Protein AF-A0AAD3DM57-F1 (afdb_monomer)

Radius of gyration: 32.09 Å; Cα contacts (8 Å, |Δi|>4): 197; chains: 1; bounding box: 87×59×81 Å

Solvent-accessible surface area (backbone atoms only — not comparable to full-atom values): 15751 Å² total; per-residue (Å²): 108,74,70,55,49,39,52,49,36,51,53,52,44,44,35,61,70,66,61,52,59,93,89,66,80,59,60,79,60,60,65,41,53,68,48,29,50,54,52,51,55,57,52,54,74,75,47,60,65,71,58,54,52,51,54,48,52,48,64,73,57,63,59,91,59,81,76,65,55,69,71,56,48,50,52,55,50,33,68,72,40,65,49,74,59,90,94,46,73,48,34,51,82,72,61,41,72,71,54,52,52,47,64,76,39,40,72,59,50,54,56,49,49,54,30,42,53,52,38,52,25,61,37,67,72,40,97,72,74,63,90,58,51,64,57,55,46,51,52,42,54,52,54,61,65,71,46,95,65,64,63,73,35,49,46,38,55,58,32,54,39,58,44,57,54,57,33,59,73,50,101,70,79,42,44,39,46,74,83,63,49,78,42,57,79,45,52,52,60,46,56,71,48,68,29,68,68,28,40,54,52,51,52,53,51,31,62,76,72,30,94,91,50,88,83,46,48,42,34,53,76,60,57,40,51,58,91,94,51,56,57,73,61,36,47,48,50,28,30,51,52,44,26,48,52,61,51,52,38,55,57,53,54,55,50,52,58,58,56,59,62,68,71,72,81,71,87,89,76,88,132

Foldseek 3Di:
DQVVLFVCCCPCPVCNPVVHDPPDQDDPCSNGPVSVVVVVVVVVVVDPVVVVVVVVCCVVVVPPDDPPPPVVVVVVVQQVDFDDDPPDTQTNVNDDPVNVVCVVCVVVVVLLLVLLQVLQCVQVVHPDDDPCLSVLLVVLLVVLVPPPDDVLLVVLLSCLSNLVDACQDDPDDNCAALLRHGDHRRPSCCLQPVPPVNVVLQVVVCVVVDVPWDDGSCCQNSQNPTPPDDSVVSSVVSSNSSSCSVVVRVVSVVVVVVVVVVPPPPDDDDD

Organism: NCBI:txid47775

Nearest PDB structures (foldseek):
  2pqk-assembly1_A  TM=2.771E-01  e=6.338E+00  Homo sapiens

Structure (mmCIF, N/CA/C/O backbone):
data_AF-A0AAD3DM57-F1
#
_entry.id   AF-A0AAD3DM57-F1
#
loop_
_atom_site.group_PDB
_atom_site.id
_atom_site.type_symbol
_atom_site.label_atom_id
_atom_site.label_alt_id
_atom_site.label_comp_id
_atom_site.label_asym_id
_atom_site.label_entity_id
_atom_site.label_seq_id
_atom_site.pdbx_PDB_ins_code
_atom_site.Cartn_x
_atom_site.Cartn_y
_atom_site.Cartn_z
_atom_site.occupancy
_atom_site.B_iso_or_equiv
_atom_site.auth_seq_id
_atom_site.auth_comp_id
_atom_site.auth_asym_id
_atom_site.auth_atom_id
_atom_site.pdbx_PDB_model_num
ATOM 1 N N . MET A 1 1 ? 33.061 24.504 -50.997 1.00 60.00 1 MET A N 1
ATOM 2 C CA . MET A 1 1 ? 33.213 23.867 -49.669 1.00 60.00 1 MET A CA 1
ATOM 3 C C . MET A 1 1 ? 31.887 23.693 -48.920 1.00 60.00 1 MET A C 1
ATOM 5 O O . MET A 1 1 ? 31.480 22.558 -48.753 1.00 60.00 1 MET A O 1
ATOM 9 N N . TYR A 1 2 ? 31.163 24.746 -48.502 1.00 64.06 2 TYR A N 1
ATOM 10 C CA . TYR A 1 2 ? 29.929 24.569 -47.696 1.00 64.06 2 TYR A CA 1
ATOM 11 C C . TYR A 1 2 ? 28.789 23.845 -48.441 1.00 64.06 2 TYR A C 1
ATOM 13 O O . TYR A 1 2 ? 28.192 22.915 -47.910 1.00 64.06 2 TYR A O 1
ATOM 21 N N . GLN A 1 3 ? 28.537 24.224 -49.699 1.00 72.31 3 GLN A N 1
ATOM 22 C CA . GLN A 1 3 ? 27.521 23.588 -50.554 1.00 72.31 3 GLN A CA 1
ATOM 23 C C . GLN A 1 3 ? 27.864 22.135 -50.915 1.00 72.31 3 GLN A C 1
ATOM 25 O O . GLN A 1 3 ? 26.981 21.298 -51.059 1.00 72.31 3 GLN A O 1
ATOM 30 N N . GLU A 1 4 ? 29.153 21.828 -51.018 1.00 77.94 4 GLU A N 1
ATOM 31 C CA . GLU A 1 4 ? 29.662 20.496 -51.340 1.00 77.94 4 GLU A CA 1
ATOM 32 C C . GLU A 1 4 ? 29.487 19.537 -50.152 1.00 77.94 4 GLU A C 1
ATOM 34 O O . GLU A 1 4 ? 29.006 18.419 -50.318 1.00 77.94 4 GLU A O 1
ATOM 39 N N . CYS A 1 5 ? 29.760 20.003 -48.926 1.00 76.81 5 CYS A N 1
ATOM 40 C CA . CYS A 1 5 ? 29.483 19.247 -47.702 1.00 76.81 5 CYS A CA 1
ATOM 41 C C . CYS A 1 5 ? 27.982 18.986 -47.498 1.00 76.81 5 CYS A C 1
ATOM 43 O O . CYS A 1 5 ? 27.616 17.890 -47.081 1.00 76.81 5 CYS A O 1
ATOM 45 N N . GLU A 1 6 ? 27.115 19.952 -47.821 1.00 83.25 6 GLU A N 1
ATOM 46 C CA . GLU A 1 6 ? 25.654 19.771 -47.788 1.00 83.25 6 GLU A CA 1
ATOM 47 C C . GLU A 1 6 ? 25.182 18.716 -48.797 1.00 83.25 6 GLU A C 1
ATOM 49 O O . GLU A 1 6 ? 24.418 17.814 -48.453 1.00 83.25 6 GLU A O 1
ATOM 54 N N . GLN A 1 7 ? 25.693 18.752 -50.031 1.00 80.56 7 GLN A N 1
ATOM 55 C CA . GLN A 1 7 ? 25.372 17.740 -51.042 1.00 80.56 7 GLN A CA 1
ATOM 56 C C . GLN A 1 7 ? 25.853 16.342 -50.636 1.00 80.56 7 GLN A C 1
ATOM 58 O O . GLN A 1 7 ? 25.118 15.359 -50.791 1.00 80.56 7 GLN A O 1
ATOM 63 N N . ILE A 1 8 ? 27.061 16.235 -50.075 1.00 82.56 8 ILE A N 1
ATOM 64 C CA . ILE A 1 8 ? 27.601 14.971 -49.561 1.00 82.56 8 ILE A CA 1
ATOM 65 C C . ILE A 1 8 ? 26.757 14.464 -48.387 1.00 82.56 8 ILE A C 1
ATOM 67 O O . ILE A 1 8 ? 26.426 13.278 -48.350 1.00 82.56 8 ILE A O 1
ATOM 71 N N . TYR A 1 9 ? 26.371 15.339 -47.458 1.00 82.00 9 TYR A N 1
ATOM 72 C CA . TYR A 1 9 ? 25.527 14.999 -46.314 1.00 82.00 9 TYR A CA 1
ATOM 73 C C . TYR A 1 9 ? 24.150 14.482 -46.752 1.00 82.00 9 TYR A C 1
ATOM 75 O O . TYR A 1 9 ? 23.742 13.389 -46.349 1.00 82.00 9 TYR A O 1
ATOM 83 N N . ALA A 1 10 ? 23.474 15.199 -47.651 1.00 79.88 10 ALA A N 1
ATOM 84 C CA . ALA A 1 10 ? 22.172 14.797 -48.172 1.00 79.88 10 ALA A CA 1
ATOM 85 C C . ALA A 1 10 ? 22.226 13.455 -48.921 1.00 79.88 10 ALA A C 1
ATOM 87 O O . ALA A 1 10 ? 21.306 12.641 -48.843 1.00 79.88 10 ALA A O 1
ATOM 88 N N . THR A 1 11 ? 23.309 13.201 -49.655 1.00 80.44 11 THR A N 1
ATOM 89 C CA . THR A 1 11 ? 23.432 11.997 -50.488 1.00 80.44 11 THR A CA 1
ATOM 90 C C . THR A 1 11 ? 23.900 10.788 -49.684 1.00 80.44 11 THR A C 1
ATOM 92 O O . THR A 1 11 ? 23.306 9.718 -49.772 1.00 80.44 11 THR A O 1
ATOM 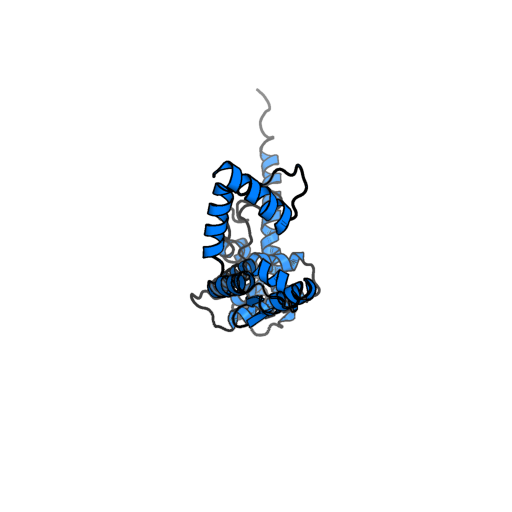95 N N . ARG A 1 12 ? 24.944 10.937 -48.863 1.00 76.75 12 ARG A N 1
ATOM 96 C CA . ARG A 1 12 ? 25.534 9.810 -48.128 1.00 76.75 12 ARG A CA 1
ATOM 97 C C . ARG A 1 12 ? 24.836 9.533 -46.807 1.00 76.75 12 ARG A C 1
ATOM 99 O O . ARG A 1 12 ? 24.680 8.370 -46.462 1.00 76.75 12 ARG A O 1
ATOM 106 N N . ILE A 1 13 ? 24.432 10.565 -46.069 1.00 76.50 13 ILE A N 1
ATOM 107 C CA . ILE A 1 13 ? 23.907 10.392 -44.709 1.00 76.50 13 ILE A CA 1
ATOM 108 C C . ILE A 1 13 ? 22.385 10.312 -44.715 1.00 76.50 13 ILE A C 1
ATOM 110 O O . ILE A 1 13 ? 21.845 9.304 -44.269 1.00 76.50 13 ILE A O 1
ATOM 114 N N . LEU A 1 14 ? 21.688 11.320 -45.249 1.00 78.38 14 LEU A N 1
ATOM 115 C CA . LEU A 1 14 ? 20.219 11.328 -45.231 1.00 78.38 14 LEU A CA 1
ATOM 116 C C . LEU A 1 14 ? 19.631 10.210 -46.101 1.00 78.38 14 LEU A C 1
ATOM 118 O O . LEU A 1 14 ? 18.780 9.454 -45.640 1.00 78.38 14 LEU A O 1
ATOM 122 N N . ARG A 1 15 ? 20.122 10.074 -47.336 1.00 78.31 15 ARG A N 1
ATOM 123 C CA . ARG A 1 15 ? 19.662 9.031 -48.263 1.00 78.31 15 ARG A CA 1
ATOM 124 C C . ARG A 1 15 ? 20.366 7.698 -48.036 1.00 78.31 15 ARG A C 1
ATOM 126 O O . ARG A 1 15 ? 19.702 6.685 -47.866 1.00 78.31 15 ARG A O 1
ATOM 133 N N . GLY A 1 16 ? 21.698 7.698 -47.995 1.00 73.19 16 GLY A N 1
ATOM 134 C CA . GLY A 1 16 ? 22.473 6.458 -47.888 1.00 73.19 16 GLY A CA 1
ATOM 135 C C . GLY A 1 16 ? 22.334 5.734 -46.544 1.00 73.19 16 GLY A C 1
ATOM 136 O O . GLY A 1 16 ? 22.045 4.544 -46.526 1.00 73.19 16 GLY A O 1
ATOM 137 N N . VAL A 1 17 ? 22.554 6.431 -45.424 1.00 71.12 17 VAL A N 1
ATOM 138 C CA . VAL A 1 17 ? 22.572 5.806 -44.086 1.00 71.12 17 VAL A CA 1
ATOM 139 C C . VAL A 1 17 ? 21.184 5.764 -43.452 1.00 71.12 17 VAL A C 1
ATOM 141 O O . VAL A 1 17 ? 20.802 4.739 -42.896 1.00 71.12 17 VAL A O 1
ATOM 144 N N . LEU A 1 18 ? 20.435 6.869 -43.504 1.00 74.25 18 LEU A N 1
ATOM 145 C CA . LEU A 1 18 ? 19.125 6.971 -42.852 1.00 74.25 18 LEU A CA 1
ATOM 146 C C . LEU A 1 18 ? 17.964 6.497 -43.737 1.00 74.25 18 LEU A C 1
ATOM 148 O O . LEU A 1 18 ? 16.853 6.357 -43.230 1.00 74.25 18 LEU A O 1
ATOM 152 N N . GLY A 1 19 ? 18.200 6.255 -45.032 1.00 76.56 19 GLY A N 1
ATOM 153 C CA . GLY A 1 19 ? 17.183 5.743 -45.954 1.00 76.56 19 GLY A CA 1
ATOM 154 C C . GLY A 1 19 ? 15.995 6.685 -46.160 1.00 76.56 19 GLY A C 1
ATOM 155 O O . GLY A 1 19 ? 14.893 6.216 -46.438 1.00 76.56 19 GLY A O 1
ATOM 156 N N . LEU A 1 20 ? 16.176 7.998 -45.971 1.00 79.31 20 LEU A N 1
ATOM 157 C CA . LEU A 1 20 ? 15.075 8.954 -46.068 1.00 79.31 20 LEU A CA 1
ATOM 158 C C . LEU A 1 20 ? 14.634 9.124 -47.534 1.00 79.31 20 LEU A C 1
ATOM 160 O O . LEU A 1 20 ? 15.492 9.325 -48.399 1.00 79.31 20 LEU A O 1
ATOM 164 N N . PRO A 1 21 ? 13.320 9.063 -47.823 1.00 79.38 21 PRO A N 1
ATOM 165 C CA . PRO A 1 21 ? 12.807 9.171 -49.184 1.00 79.38 21 PRO A CA 1
ATOM 166 C C . PRO A 1 21 ? 12.957 10.589 -49.751 1.00 79.38 21 PRO A C 1
ATOM 168 O O . PRO A 1 21 ? 12.971 11.578 -49.011 1.00 79.38 21 PRO A O 1
ATOM 171 N N . ASP A 1 22 ? 13.038 10.694 -51.079 1.00 71.62 22 ASP A N 1
ATOM 172 C CA . ASP A 1 22 ? 13.151 11.981 -51.768 1.00 71.62 22 ASP A CA 1
ATOM 173 C C . ASP A 1 22 ? 11.934 12.875 -51.468 1.00 71.62 22 ASP A C 1
ATOM 175 O O . ASP A 1 22 ? 10.783 12.442 -51.520 1.00 71.62 22 ASP A O 1
ATOM 179 N N . GLY A 1 23 ? 12.196 14.137 -51.116 1.00 72.44 23 GLY A N 1
ATOM 180 C CA . GLY A 1 23 ? 11.169 15.100 -50.700 1.00 72.44 23 GLY A CA 1
ATOM 181 C C . GLY A 1 23 ? 10.799 15.054 -49.212 1.00 72.44 23 GLY A C 1
ATOM 182 O O . GLY A 1 23 ? 10.046 15.914 -48.753 1.00 72.44 23 GLY A O 1
ATOM 183 N N . TYR A 1 24 ? 11.345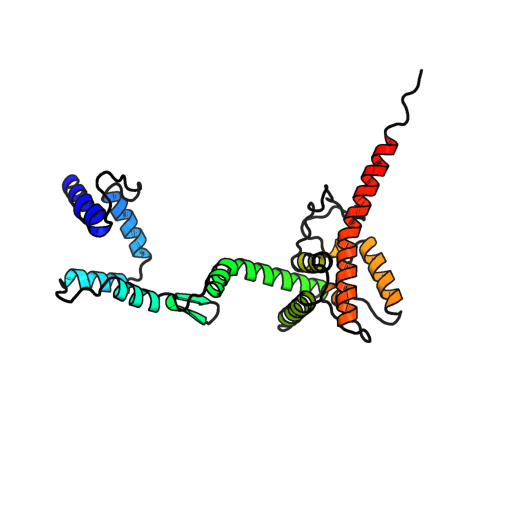 14.115 -48.430 1.00 76.81 24 TYR A N 1
ATOM 184 C CA . TYR A 1 24 ? 11.194 14.130 -46.975 1.00 76.81 24 TYR A CA 1
ATOM 185 C C . TYR A 1 24 ? 11.901 15.346 -46.368 1.00 76.81 24 TYR A C 1
ATOM 187 O O . TYR A 1 24 ? 13.080 15.589 -46.628 1.00 76.81 24 TYR A O 1
ATOM 195 N N . ILE A 1 25 ? 11.190 16.097 -45.524 1.00 80.38 25 ILE A N 1
ATOM 196 C CA . ILE A 1 25 ? 11.748 17.241 -44.800 1.00 80.38 25 ILE A CA 1
ATOM 197 C C . ILE A 1 25 ? 12.255 16.741 -43.440 1.00 80.38 25 ILE A C 1
ATOM 199 O O . ILE A 1 25 ? 11.438 16.460 -42.559 1.00 80.38 25 ILE A O 1
ATOM 203 N N . PRO A 1 26 ? 13.579 16.628 -43.227 1.00 78.19 26 PRO A N 1
ATOM 204 C CA . PRO A 1 26 ? 14.106 16.150 -41.961 1.00 78.19 26 PRO A CA 1
ATOM 205 C C . PRO A 1 26 ? 13.799 17.112 -40.796 1.00 78.19 26 PRO A C 1
ATOM 207 O O . PRO A 1 26 ? 13.583 18.319 -40.998 1.00 78.19 26 PRO A O 1
ATOM 210 N N . PRO A 1 27 ? 13.797 16.594 -39.551 1.00 78.75 27 PRO A N 1
ATOM 211 C CA . PRO A 1 27 ? 13.735 17.415 -38.347 1.00 78.75 27 PRO A CA 1
ATOM 212 C C . PRO A 1 27 ? 14.824 18.486 -38.362 1.00 78.75 27 PRO A C 1
ATOM 214 O O . PRO A 1 27 ? 15.890 18.281 -38.935 1.00 78.75 27 PRO A O 1
ATOM 217 N N . GLU A 1 28 ? 14.581 19.618 -37.704 1.00 78.56 28 GLU A N 1
ATOM 218 C CA . GLU A 1 28 ? 15.475 20.7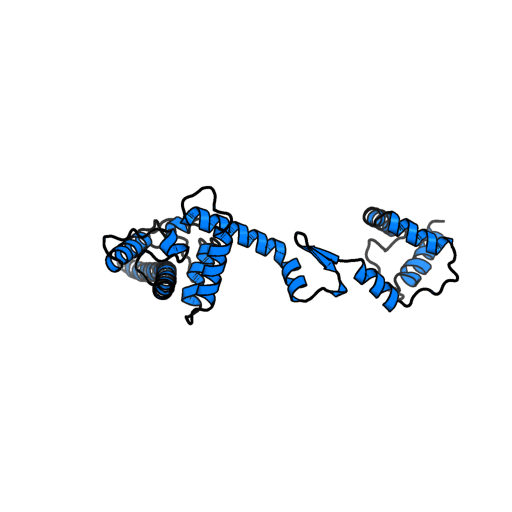84 -37.734 1.00 78.56 28 GLU A CA 1
ATOM 219 C C . GLU A 1 28 ? 16.929 20.457 -37.347 1.00 78.56 28 GLU A C 1
ATOM 221 O O . GLU A 1 28 ? 17.869 20.994 -37.932 1.00 78.56 28 GLU A O 1
ATOM 226 N N . SER A 1 29 ? 17.120 19.488 -36.449 1.00 77.62 29 SER A N 1
ATOM 227 C CA . SER A 1 29 ? 18.425 18.964 -36.036 1.00 77.62 29 SER A CA 1
ATOM 228 C C . SER A 1 29 ? 19.233 18.281 -37.150 1.00 77.62 29 SER A C 1
ATOM 230 O O . SER A 1 29 ? 20.446 18.149 -37.014 1.00 77.62 29 SER A O 1
ATOM 232 N N . LEU A 1 30 ? 18.585 17.864 -38.240 1.00 77.75 30 LEU A N 1
ATOM 233 C CA . LEU A 1 30 ? 19.156 17.119 -39.369 1.00 77.75 30 LEU A CA 1
ATOM 234 C C . LEU A 1 30 ? 18.980 17.846 -40.716 1.00 77.75 30 LEU A C 1
ATOM 236 O O . LEU A 1 30 ? 19.253 17.274 -41.767 1.00 77.75 30 LEU A O 1
ATOM 240 N N . ARG A 1 31 ? 18.498 19.099 -40.714 1.00 81.00 31 ARG A N 1
ATOM 241 C CA . ARG A 1 31 ? 18.253 19.869 -41.951 1.00 81.00 31 ARG A CA 1
ATOM 242 C C . ARG A 1 31 ? 19.510 20.406 -42.617 1.00 81.00 31 ARG A C 1
ATOM 244 O O . ARG A 1 31 ? 19.468 20.688 -43.807 1.00 81.00 31 ARG A O 1
ATOM 251 N N . SER A 1 32 ? 20.585 20.578 -41.857 1.00 83.56 32 SER A N 1
ATOM 252 C CA . SER A 1 32 ? 21.873 21.035 -42.371 1.00 83.56 32 SER A CA 1
ATOM 253 C C . SER A 1 32 ? 22.991 20.170 -41.819 1.00 83.56 32 SER A C 1
ATOM 255 O O . SER A 1 32 ? 22.923 19.689 -40.681 1.00 83.56 32 SER A O 1
ATOM 257 N N . TRP A 1 33 ? 24.054 20.026 -42.603 1.00 80.81 33 TRP A N 1
ATOM 258 C CA . TRP A 1 33 ? 25.267 19.316 -42.208 1.00 80.81 33 TRP A CA 1
ATOM 259 C C . TRP A 1 33 ? 25.811 19.831 -40.870 1.00 80.81 33 TRP A C 1
ATOM 261 O O . TRP A 1 33 ? 26.229 19.059 -40.013 1.00 80.81 33 TRP A O 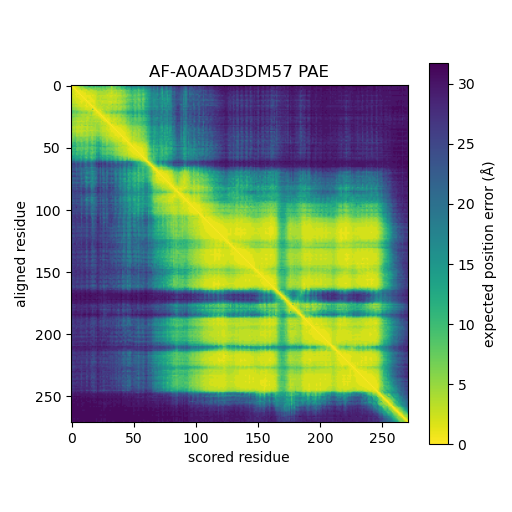1
ATOM 271 N N . VAL A 1 34 ? 25.776 21.145 -40.659 1.00 85.19 34 VAL A N 1
ATOM 272 C CA . VAL A 1 34 ? 26.388 21.806 -39.496 1.00 85.19 34 VAL A CA 1
ATOM 273 C C . VAL A 1 34 ? 25.609 21.519 -38.221 1.00 85.19 34 VAL A C 1
ATOM 275 O O . VAL A 1 34 ? 26.201 21.231 -37.179 1.00 85.19 34 VAL A O 1
ATOM 278 N N . THR A 1 35 ? 24.280 21.591 -38.296 1.00 82.69 35 THR A N 1
ATOM 279 C CA . THR A 1 35 ? 23.411 21.279 -37.162 1.00 82.69 35 THR A CA 1
ATOM 280 C C . THR A 1 35 ? 23.478 19.786 -36.856 1.00 82.69 35 THR A C 1
ATOM 282 O O . THR A 1 35 ? 23.681 19.411 -35.701 1.00 82.69 35 THR A O 1
ATOM 285 N N . ALA A 1 36 ? 23.440 18.941 -37.887 1.00 79.50 36 ALA A N 1
ATOM 286 C CA . ALA A 1 36 ? 23.567 17.497 -37.740 1.00 79.50 36 ALA A CA 1
ATOM 287 C C . ALA A 1 36 ? 24.906 17.091 -37.118 1.00 79.50 36 ALA A C 1
ATOM 289 O O . ALA A 1 36 ? 24.933 16.269 -36.206 1.00 79.50 36 ALA A O 1
ATOM 290 N N . LEU A 1 37 ? 26.012 17.705 -37.545 1.00 81.88 37 LEU A N 1
ATOM 291 C CA . LEU A 1 37 ? 27.344 17.437 -37.008 1.00 81.88 37 LEU A CA 1
ATOM 292 C C . LEU A 1 37 ? 27.440 17.805 -35.523 1.00 81.88 37 LEU A C 1
ATOM 294 O O . LEU A 1 37 ? 28.002 17.039 -34.739 1.00 81.88 37 LEU A O 1
ATOM 298 N N . LYS A 1 38 ? 26.862 18.943 -35.112 1.00 84.56 38 LYS A N 1
ATOM 299 C CA . LYS A 1 38 ? 26.781 19.320 -33.690 1.00 84.56 38 LYS A CA 1
ATOM 300 C C . LYS A 1 38 ? 26.025 18.264 -32.884 1.00 84.56 38 LYS A C 1
ATOM 302 O O . LYS A 1 38 ? 26.546 17.795 -31.877 1.00 84.56 38 LYS A O 1
ATOM 307 N N . TRP A 1 39 ? 24.854 17.841 -33.360 1.00 77.56 39 TRP A N 1
ATOM 308 C CA . TRP A 1 39 ? 24.052 16.804 -32.705 1.00 77.56 39 TRP A CA 1
ATOM 309 C C . TRP A 1 39 ? 24.757 15.446 -32.651 1.00 77.56 39 TRP A C 1
ATOM 311 O O . TRP A 1 39 ? 24.764 14.801 -31.604 1.00 77.56 39 TRP A O 1
ATOM 321 N N . MET A 1 40 ? 25.394 15.018 -33.742 1.00 76.06 40 MET A N 1
ATOM 322 C CA . MET A 1 40 ? 26.155 13.766 -33.783 1.00 76.06 40 MET A CA 1
ATOM 323 C C . MET A 1 40 ? 27.332 13.794 -32.805 1.00 76.06 40 MET A C 1
ATOM 325 O O . MET A 1 40 ? 27.548 12.815 -32.095 1.00 76.06 40 MET A O 1
ATOM 329 N N . ASN A 1 41 ? 28.047 14.918 -32.701 1.00 81.19 41 ASN A N 1
ATOM 330 C CA . ASN A 1 41 ? 29.115 15.078 -31.714 1.00 81.19 41 ASN A CA 1
ATOM 331 C C . ASN A 1 41 ? 28.585 14.997 -30.279 1.00 81.19 41 ASN A C 1
ATOM 333 O O . ASN A 1 41 ? 29.222 14.368 -29.440 1.00 81.19 41 ASN A O 1
ATOM 337 N N . THR A 1 42 ? 27.407 15.558 -29.999 1.00 81.00 42 THR A N 1
ATOM 338 C CA . THR A 1 42 ? 26.756 15.407 -28.692 1.00 81.00 42 THR A CA 1
ATOM 339 C C . THR A 1 42 ? 26.411 13.948 -28.400 1.00 81.00 42 THR A C 1
ATOM 341 O O . THR A 1 42 ? 26.701 13.469 -27.311 1.00 81.00 42 THR A O 1
ATOM 344 N N . ILE A 1 43 ? 25.850 13.213 -29.365 1.00 74.38 43 ILE A N 1
ATOM 345 C CA . ILE A 1 43 ? 25.504 11.792 -29.196 1.00 74.38 43 ILE A CA 1
ATOM 346 C C . ILE A 1 43 ? 26.755 10.941 -28.947 1.00 74.38 43 ILE A C 1
ATOM 348 O O . ILE A 1 43 ? 26.733 10.061 -28.088 1.00 74.38 43 ILE A O 1
ATOM 352 N N . LEU A 1 44 ? 27.861 11.224 -29.644 1.00 76.12 44 LEU A N 1
ATOM 353 C CA . LEU A 1 44 ? 29.128 10.512 -29.457 1.00 76.12 44 LEU A CA 1
ATOM 354 C C . LEU A 1 44 ? 29.669 10.608 -28.023 1.00 76.12 44 LEU A C 1
ATOM 356 O O . LEU A 1 44 ? 30.354 9.686 -27.593 1.00 76.12 44 LEU A O 1
ATOM 360 N N . LEU A 1 45 ? 29.329 11.659 -27.266 1.00 78.81 45 LEU A N 1
ATOM 361 C CA . LEU A 1 45 ? 29.710 11.778 -25.851 1.00 78.81 45 LEU A CA 1
ATOM 362 C C . LEU A 1 45 ? 29.002 10.753 -24.951 1.00 78.81 45 LEU A C 1
ATOM 364 O O . LEU A 1 45 ? 29.507 10.433 -23.879 1.00 78.81 45 LEU A O 1
ATOM 368 N N . TYR A 1 46 ? 27.851 10.231 -25.378 1.00 72.81 46 TYR A N 1
ATOM 369 C CA . TYR A 1 46 ? 27.065 9.250 -24.624 1.00 72.81 46 TYR A CA 1
ATOM 370 C C . TYR A 1 46 ? 27.329 7.804 -25.058 1.00 72.81 46 TYR A C 1
ATOM 372 O O . TYR A 1 46 ? 26.878 6.870 -24.393 1.00 72.81 46 TYR A O 1
ATOM 380 N N . ILE A 1 47 ? 28.056 7.598 -26.159 1.00 73.69 47 ILE A N 1
ATOM 381 C CA . ILE A 1 47 ? 28.429 6.265 -26.636 1.00 73.69 47 ILE A CA 1
ATOM 382 C C . ILE A 1 47 ? 29.779 5.888 -26.011 1.00 73.69 47 ILE A C 1
ATOM 384 O O . ILE A 1 47 ? 30.733 6.660 -26.116 1.00 73.69 47 ILE A O 1
ATOM 388 N N . PRO A 1 48 ? 29.917 4.699 -25.389 1.00 80.62 48 PRO A N 1
ATOM 389 C CA . PRO A 1 48 ? 31.195 4.255 -24.847 1.00 80.62 48 PRO A CA 1
ATOM 390 C C . PRO A 1 48 ? 32.310 4.323 -25.896 1.00 80.62 48 PRO A C 1
ATOM 392 O O . PRO A 1 48 ? 32.177 3.765 -26.986 1.00 80.62 48 PRO A O 1
ATOM 395 N N . MET A 1 49 ? 33.438 4.951 -25.555 1.00 73.44 49 MET A N 1
ATOM 396 C CA . MET A 1 49 ? 34.540 5.181 -26.501 1.00 73.44 49 MET A CA 1
ATOM 397 C C . MET A 1 49 ? 35.046 3.882 -27.153 1.00 73.44 49 MET A C 1
ATOM 399 O O . MET A 1 49 ? 35.372 3.868 -28.335 1.00 73.44 49 MET A O 1
ATOM 403 N N . GLY A 1 50 ? 35.027 2.758 -26.426 1.00 72.81 50 GLY A N 1
ATOM 404 C CA . GLY A 1 50 ? 35.378 1.446 -26.980 1.00 72.81 50 GLY A CA 1
ATOM 405 C C . GLY A 1 50 ? 34.483 1.000 -28.145 1.00 72.81 50 GLY A C 1
ATOM 406 O O . GLY A 1 50 ? 34.966 0.362 -29.076 1.00 72.81 50 GLY A O 1
ATOM 407 N N . TRP A 1 51 ? 33.200 1.377 -28.147 1.00 75.75 51 TRP A N 1
ATOM 408 C CA . TRP A 1 51 ? 32.275 1.084 -29.248 1.00 75.75 51 TRP A CA 1
ATOM 409 C C . TRP A 1 51 ? 32.555 1.981 -30.454 1.00 75.75 51 TRP A C 1
ATOM 411 O O . TRP A 1 51 ? 32.531 1.513 -31.591 1.00 75.75 51 TRP A O 1
ATOM 421 N N . VAL A 1 52 ? 32.882 3.253 -30.208 1.00 74.69 52 VAL A N 1
ATOM 422 C CA . VAL A 1 52 ? 33.271 4.209 -31.256 1.00 74.69 52 VAL A CA 1
ATOM 423 C C . VAL A 1 52 ? 34.555 3.754 -31.952 1.00 74.69 52 VAL A C 1
ATOM 425 O O . VAL A 1 52 ? 34.616 3.740 -33.179 1.00 74.69 52 VAL A O 1
ATOM 428 N N . LEU A 1 53 ? 35.564 3.336 -31.183 1.00 75.00 53 LEU A N 1
ATOM 429 C CA . LEU A 1 53 ? 36.826 2.816 -31.712 1.00 75.00 53 LEU A CA 1
ATOM 430 C C . LEU A 1 53 ? 36.624 1.518 -32.502 1.00 75.00 53 LEU A C 1
ATOM 432 O O . LEU A 1 53 ? 37.192 1.369 -33.583 1.00 75.00 53 LEU A O 1
ATOM 436 N N . ALA A 1 54 ? 35.769 0.611 -32.021 1.00 69.94 54 ALA A N 1
ATOM 437 C CA . ALA A 1 54 ? 35.425 -0.606 -32.751 1.00 69.94 54 ALA A CA 1
ATOM 438 C C . ALA A 1 54 ? 34.754 -0.285 -34.097 1.00 69.94 54 ALA A C 1
ATOM 440 O O . ALA A 1 54 ? 35.199 -0.781 -35.132 1.00 69.94 54 ALA A O 1
ATOM 441 N N . ALA A 1 55 ? 33.752 0.600 -34.111 1.00 71.56 55 ALA A N 1
ATOM 442 C CA . ALA A 1 55 ? 33.070 1.018 -35.335 1.00 71.56 55 ALA A CA 1
ATOM 443 C C . ALA A 1 55 ? 34.022 1.704 -36.333 1.00 71.56 55 ALA A C 1
ATOM 445 O O . ALA A 1 55 ? 34.012 1.373 -37.518 1.00 71.56 55 ALA A O 1
ATOM 446 N N . ARG A 1 56 ? 34.899 2.601 -35.858 1.00 71.25 56 ARG A N 1
ATOM 447 C CA . ARG A 1 56 ? 35.929 3.248 -36.691 1.00 71.25 56 ARG A CA 1
ATOM 448 C C . ARG A 1 56 ? 36.895 2.235 -37.292 1.00 71.25 56 ARG A C 1
ATOM 450 O O . ARG A 1 56 ? 37.148 2.293 -38.488 1.00 71.25 56 ARG A O 1
ATOM 457 N N . SER A 1 57 ? 37.339 1.253 -36.507 1.00 68.25 57 SER A N 1
ATOM 458 C CA . SER A 1 57 ? 38.247 0.207 -36.993 1.00 68.25 57 SER A CA 1
ATOM 459 C C . SER A 1 57 ? 37.637 -0.652 -38.106 1.00 68.25 57 SER A C 1
ATOM 461 O O . SER A 1 57 ? 38.360 -1.109 -38.984 1.00 68.25 57 SER A O 1
ATOM 463 N N . VAL A 1 58 ? 36.312 -0.843 -38.111 1.00 66.50 58 VAL A N 1
ATOM 464 C CA . VAL A 1 58 ? 35.595 -1.562 -39.178 1.00 66.50 58 VAL A CA 1
ATOM 465 C C . VAL A 1 58 ? 35.506 -0.714 -40.451 1.00 66.50 58 VAL A C 1
ATOM 467 O O . VAL A 1 58 ? 35.695 -1.237 -41.547 1.00 66.50 58 VAL A O 1
ATOM 470 N N . ILE A 1 59 ? 35.271 0.596 -40.315 1.00 65.19 59 ILE A N 1
ATOM 471 C CA . ILE A 1 59 ? 35.213 1.538 -41.445 1.00 65.19 59 ILE A CA 1
ATOM 472 C C . ILE A 1 59 ? 36.600 1.715 -42.084 1.00 65.19 59 ILE A C 1
ATOM 474 O O . ILE A 1 59 ? 36.730 1.676 -43.306 1.00 65.19 59 ILE A O 1
ATOM 478 N N . GLU A 1 60 ? 37.638 1.889 -41.265 1.00 66.44 60 GLU A N 1
ATOM 479 C CA . GLU A 1 60 ? 39.015 2.145 -41.709 1.00 66.44 60 GLU A CA 1
ATOM 480 C C . GLU A 1 60 ? 39.664 0.916 -42.345 1.00 66.44 60 GLU A C 1
ATOM 482 O O . GLU A 1 60 ? 40.421 1.050 -43.304 1.00 66.44 60 GLU A O 1
ATOM 487 N N . ARG A 1 61 ? 39.342 -0.291 -41.865 1.00 62.19 61 ARG A N 1
ATOM 488 C CA . ARG A 1 61 ? 39.924 -1.524 -42.407 1.00 62.19 61 ARG A CA 1
ATOM 489 C C . ARG A 1 61 ? 39.391 -1.920 -43.782 1.00 62.19 61 ARG A C 1
ATOM 491 O O . ARG A 1 61 ? 39.908 -2.902 -44.295 1.00 62.19 61 ARG A O 1
ATOM 498 N N . ARG A 1 62 ? 38.393 -1.216 -44.360 1.00 53.69 62 ARG A N 1
ATOM 499 C CA . ARG A 1 62 ? 37.600 -1.698 -45.517 1.00 53.69 62 ARG A CA 1
ATOM 500 C C . ARG A 1 62 ? 37.405 -3.207 -45.392 1.00 53.69 62 ARG A C 1
ATOM 502 O O . ARG A 1 62 ? 37.988 -3.979 -46.140 1.00 53.69 62 ARG A O 1
ATOM 509 N N . VAL A 1 63 ? 36.714 -3.627 -44.338 1.00 52.47 63 VAL A N 1
ATOM 510 C CA . VAL A 1 63 ? 36.601 -5.051 -44.031 1.00 52.47 63 VAL A CA 1
ATOM 511 C C . VAL A 1 63 ? 35.909 -5.743 -45.213 1.00 52.47 63 VAL A C 1
ATOM 513 O O . VAL A 1 63 ? 34.694 -5.667 -45.336 1.00 52.47 63 VAL A O 1
ATOM 516 N N . ASP A 1 64 ? 36.684 -6.462 -46.033 1.00 50.28 64 ASP A N 1
ATOM 517 C CA . ASP A 1 64 ? 36.225 -7.474 -47.007 1.00 50.28 64 ASP A CA 1
ATOM 518 C C . ASP A 1 64 ? 35.579 -8.692 -46.304 1.00 50.28 64 ASP A C 1
ATOM 520 O O . ASP A 1 64 ? 35.307 -9.733 -46.898 1.00 50.28 64 ASP A O 1
ATOM 524 N N . GLY A 1 65 ? 35.358 -8.592 -44.993 1.00 55.38 65 GLY A N 1
ATOM 525 C CA . GLY A 1 65 ? 34.615 -9.551 -44.202 1.00 55.38 65 GLY A CA 1
ATOM 526 C C . GLY A 1 65 ? 33.119 -9.332 -44.375 1.00 55.38 65 GLY A C 1
ATOM 527 O O . GLY A 1 65 ? 32.616 -8.215 -44.272 1.00 55.38 65 GLY A O 1
ATOM 528 N N . ILE A 1 66 ? 32.420 -10.440 -44.605 1.00 56.06 66 ILE A N 1
ATOM 529 C CA . ILE A 1 66 ? 30.966 -10.536 -44.714 1.00 56.06 66 ILE A CA 1
ATOM 530 C C . ILE A 1 66 ? 30.333 -9.751 -43.559 1.00 56.06 66 ILE A C 1
ATOM 532 O O . ILE A 1 66 ? 30.437 -10.157 -42.399 1.00 56.06 66 ILE A O 1
ATOM 536 N N . ILE A 1 67 ? 29.695 -8.619 -43.873 1.00 59.06 67 ILE A N 1
ATOM 537 C CA . ILE A 1 67 ? 28.850 -7.892 -42.923 1.00 59.06 67 ILE A CA 1
ATOM 538 C C . ILE A 1 67 ? 27.819 -8.910 -42.426 1.00 59.06 67 ILE A C 1
ATOM 540 O O . ILE A 1 67 ? 27.065 -9.437 -43.251 1.00 59.06 67 ILE A O 1
ATOM 544 N N . PRO A 1 68 ? 27.792 -9.244 -41.121 1.00 59.81 68 PRO A N 1
ATOM 545 C CA . PRO A 1 68 ? 26.836 -10.210 -40.617 1.00 59.81 68 PRO A CA 1
ATOM 546 C C . PRO A 1 68 ? 25.430 -9.717 -40.959 1.00 59.81 68 PRO A C 1
ATOM 548 O O . PRO A 1 68 ? 25.159 -8.521 -40.779 1.00 59.81 68 PRO A O 1
ATOM 551 N N . PRO A 1 69 ? 24.534 -10.598 -41.434 1.00 71.50 69 PRO A N 1
ATOM 552 C CA . PRO A 1 69 ? 23.166 -10.220 -41.746 1.00 71.50 69 PRO A CA 1
ATOM 553 C C . PRO A 1 69 ? 22.553 -9.428 -40.592 1.00 71.50 69 PRO A C 1
ATOM 555 O O . PRO A 1 69 ? 22.806 -9.728 -39.422 1.00 71.50 69 PRO A O 1
ATOM 558 N N . GLU A 1 70 ? 21.730 -8.431 -40.907 1.00 65.25 70 GLU A N 1
ATOM 559 C CA . GLU A 1 70 ? 21.145 -7.507 -39.928 1.00 65.25 70 GLU A CA 1
ATOM 560 C C . GLU A 1 70 ? 20.559 -8.239 -38.702 1.00 65.25 70 GLU A C 1
ATOM 562 O O . GLU A 1 70 ? 20.816 -7.871 -37.555 1.00 65.25 70 GLU A O 1
ATOM 567 N N . LYS A 1 71 ? 19.868 -9.360 -38.931 1.00 70.31 71 LYS A N 1
ATOM 568 C CA . LYS A 1 71 ? 19.306 -10.227 -37.884 1.00 70.31 71 LYS A CA 1
ATOM 569 C C . LYS A 1 71 ? 20.355 -10.781 -36.910 1.00 70.31 71 LYS A C 1
ATOM 571 O O . LYS A 1 71 ? 20.095 -10.888 -35.708 1.00 70.31 71 LYS A O 1
ATOM 576 N N . GLU A 1 72 ? 21.530 -11.156 -37.404 1.00 71.12 72 GLU A N 1
ATOM 577 C CA . GLU A 1 72 ? 22.623 -11.675 -36.583 1.00 71.12 72 GLU A CA 1
ATOM 578 C C . GLU A 1 72 ? 23.283 -10.554 -35.773 1.00 71.12 72 GLU A C 1
ATOM 580 O O . GLU A 1 72 ? 23.551 -10.727 -34.581 1.00 71.12 72 GLU A O 1
ATOM 585 N N . THR A 1 73 ? 23.456 -9.382 -36.385 1.00 74.88 73 THR A N 1
ATOM 586 C CA . THR A 1 73 ? 23.952 -8.178 -35.707 1.00 74.88 73 THR A CA 1
ATOM 587 C C . THR A 1 73 ? 23.017 -7.761 -34.570 1.00 74.88 73 THR A C 1
ATOM 589 O O . THR A 1 73 ? 23.466 -7.618 -33.430 1.00 74.88 73 THR A O 1
ATOM 592 N N . TRP A 1 74 ? 21.705 -7.687 -34.821 1.00 73.50 74 TRP A N 1
ATOM 593 C CA . TRP A 1 74 ? 20.709 -7.418 -33.778 1.00 73.50 74 TRP A CA 1
ATOM 594 C C . TRP A 1 74 ? 20.713 -8.469 -32.675 1.00 73.50 74 TRP A C 1
ATOM 596 O O . TRP A 1 74 ? 20.636 -8.117 -31.502 1.00 73.50 74 TRP A O 1
ATOM 606 N N . SER A 1 75 ? 20.865 -9.750 -33.015 1.00 73.31 75 SER A N 1
ATOM 607 C CA . SER A 1 75 ? 20.934 -10.822 -32.013 1.00 73.31 75 SER A CA 1
ATOM 608 C C . SER A 1 75 ? 22.156 -10.680 -31.099 1.00 73.31 75 SER A C 1
ATOM 610 O O . SER A 1 75 ? 22.065 -10.914 -29.893 1.00 73.31 75 SER A O 1
ATOM 612 N N . ARG A 1 76 ? 23.308 -10.275 -31.649 1.00 74.69 76 ARG A N 1
ATOM 613 C CA . ARG A 1 76 ? 24.533 -10.020 -30.874 1.00 74.69 76 ARG A CA 1
ATOM 614 C C . ARG A 1 76 ? 24.382 -8.792 -29.969 1.00 74.69 76 ARG A C 1
ATOM 616 O O . ARG A 1 76 ? 24.747 -8.872 -28.798 1.00 74.69 76 ARG A O 1
ATOM 623 N N . ILE A 1 77 ? 23.792 -7.705 -30.475 1.00 78.25 77 ILE A N 1
ATOM 624 C CA . ILE A 1 77 ? 23.497 -6.493 -29.689 1.00 78.25 77 ILE A CA 1
ATOM 625 C C . ILE A 1 77 ? 22.479 -6.798 -28.583 1.00 78.25 77 ILE A C 1
ATOM 627 O O . ILE A 1 77 ? 22.685 -6.433 -27.430 1.00 78.25 77 ILE A O 1
ATOM 631 N N . ALA A 1 78 ? 21.405 -7.526 -28.887 1.00 77.62 78 ALA A N 1
ATOM 632 C CA . ALA A 1 78 ? 20.389 -7.872 -27.901 1.00 77.62 78 ALA A CA 1
ATOM 633 C C . ALA A 1 78 ? 20.991 -8.644 -26.715 1.00 77.62 78 ALA A C 1
ATOM 635 O O . ALA A 1 78 ? 20.698 -8.333 -25.567 1.00 77.62 78 ALA A O 1
ATOM 636 N N . ARG A 1 79 ? 21.902 -9.594 -26.960 1.00 79.25 79 ARG A N 1
ATOM 637 C CA . ARG A 1 79 ? 22.576 -10.355 -25.888 1.00 79.25 79 ARG A CA 1
ATOM 638 C C . ARG A 1 79 ? 23.526 -9.508 -25.035 1.00 79.25 79 ARG A C 1
ATOM 640 O O . ARG A 1 79 ? 23.767 -9.836 -23.869 1.00 79.25 79 ARG A O 1
ATOM 647 N N . SER A 1 80 ? 24.088 -8.435 -25.587 1.00 78.25 80 SER A N 1
ATOM 648 C CA . SER A 1 80 ? 24.997 -7.558 -24.845 1.00 78.25 80 SER A CA 1
ATOM 649 C C . SER A 1 80 ? 24.249 -6.499 -24.030 1.00 78.25 80 SER A C 1
ATOM 651 O O . SER A 1 80 ? 24.708 -6.151 -22.940 1.00 78.25 80 SER A O 1
ATOM 653 N N . VAL A 1 81 ? 23.066 -6.074 -24.482 1.00 82.38 81 VAL A N 1
ATOM 654 C CA . VAL A 1 81 ? 22.230 -5.051 -23.839 1.00 82.38 81 VAL A CA 1
ATOM 655 C C . VAL A 1 81 ? 21.254 -5.660 -22.819 1.00 82.38 81 VAL A C 1
ATOM 657 O O . VAL A 1 81 ? 20.767 -6.781 -22.959 1.00 82.38 81 VAL A O 1
ATOM 660 N N . GLY A 1 82 ? 20.975 -4.922 -21.745 1.00 84.56 82 GLY A N 1
ATOM 661 C CA . GLY A 1 82 ? 20.027 -5.329 -20.714 1.00 84.56 82 GLY A CA 1
ATOM 662 C C . GLY A 1 82 ? 19.855 -4.275 -19.627 1.00 84.56 82 GLY A C 1
ATOM 663 O O . GLY A 1 82 ? 20.517 -3.238 -19.638 1.00 84.56 82 GLY A O 1
ATOM 664 N N . TRP A 1 83 ? 18.989 -4.571 -18.665 1.00 84.75 83 TRP A N 1
ATOM 665 C CA . TRP A 1 83 ? 18.703 -3.725 -17.509 1.00 84.75 83 TRP A CA 1
ATOM 666 C C . TRP A 1 83 ? 19.231 -4.365 -16.233 1.00 84.75 83 TRP A C 1
ATOM 668 O O . TRP A 1 83 ? 19.265 -5.587 -16.104 1.00 84.75 83 TRP A O 1
ATOM 678 N N . ARG A 1 84 ? 19.617 -3.539 -15.261 1.00 80.19 84 ARG A N 1
ATOM 679 C CA . ARG A 1 84 ? 19.966 -3.996 -13.914 1.00 80.19 84 ARG A CA 1
ATOM 680 C C . ARG A 1 84 ? 18.779 -3.754 -12.986 1.00 80.19 84 ARG A C 1
ATOM 682 O O . ARG A 1 84 ? 18.355 -2.615 -12.834 1.00 80.19 84 ARG A O 1
ATOM 689 N N . ILE A 1 85 ? 18.269 -4.818 -12.373 1.00 76.50 85 ILE A N 1
ATOM 690 C CA . ILE A 1 85 ? 17.178 -4.789 -11.393 1.00 76.50 85 ILE A CA 1
ATOM 691 C C . ILE A 1 85 ? 17.749 -5.290 -10.066 1.00 76.50 85 ILE A C 1
ATOM 693 O O . ILE A 1 85 ? 18.036 -6.482 -9.902 1.00 76.50 85 ILE A O 1
ATOM 697 N N . GLY A 1 86 ? 17.991 -4.369 -9.132 1.00 75.19 86 GLY A N 1
ATOM 698 C CA . GLY A 1 86 ? 18.728 -4.661 -7.903 1.00 75.19 86 GLY A CA 1
ATOM 699 C C . GLY A 1 86 ? 20.118 -5.232 -8.210 1.00 75.19 86 GLY A C 1
ATOM 700 O O . GLY A 1 86 ? 20.943 -4.580 -8.850 1.00 75.19 86 GLY A O 1
ATOM 701 N N . ARG A 1 87 ? 20.373 -6.475 -7.778 1.00 76.25 87 ARG A N 1
ATOM 702 C CA . ARG A 1 87 ? 21.633 -7.201 -8.045 1.00 76.25 87 ARG A CA 1
ATOM 703 C C . ARG A 1 87 ? 21.594 -8.060 -9.313 1.00 76.25 87 ARG A C 1
ATOM 705 O O . ARG A 1 87 ? 22.619 -8.612 -9.699 1.00 76.25 87 ARG A O 1
ATOM 712 N N . THR A 1 88 ? 20.432 -8.191 -9.948 1.00 81.44 88 THR A N 1
ATOM 713 C CA . THR A 1 88 ? 20.237 -9.048 -11.125 1.00 81.44 88 THR A CA 1
ATOM 714 C C . THR A 1 88 ? 20.332 -8.237 -12.413 1.00 81.44 88 THR A C 1
ATOM 716 O O . THR A 1 88 ? 19.954 -7.066 -12.447 1.00 81.44 88 THR A O 1
ATOM 719 N N . VAL A 1 89 ? 20.857 -8.838 -13.481 1.00 85.62 89 VAL A N 1
ATOM 720 C CA . VAL A 1 89 ? 20.877 -8.239 -14.823 1.00 85.62 89 VAL A CA 1
ATOM 721 C C . VAL A 1 89 ? 19.929 -9.037 -15.703 1.00 85.62 89 VAL A C 1
ATOM 723 O O . VAL A 1 89 ? 20.124 -10.237 -15.868 1.00 85.62 89 VAL A O 1
ATOM 726 N N . VAL A 1 90 ? 18.928 -8.373 -16.276 1.00 85.75 90 VAL A N 1
ATOM 727 C CA . VAL A 1 90 ? 18.023 -8.968 -17.263 1.00 85.75 90 VAL A CA 1
ATOM 728 C C . VAL A 1 90 ? 18.459 -8.531 -18.651 1.00 85.75 90 VAL A C 1
ATOM 730 O O . VAL A 1 90 ? 18.491 -7.335 -18.946 1.00 85.75 90 VAL A O 1
ATOM 733 N N . LYS A 1 91 ? 18.809 -9.491 -19.506 1.00 86.06 91 LYS A N 1
ATOM 734 C CA . LYS A 1 91 ? 19.193 -9.222 -20.894 1.00 86.06 91 LYS A CA 1
ATOM 735 C C . LYS A 1 91 ? 17.965 -8.977 -21.763 1.00 86.06 91 LYS A C 1
ATOM 737 O O . LYS A 1 91 ? 16.877 -9.457 -21.458 1.00 86.06 91 LYS A O 1
ATOM 742 N N . LEU A 1 92 ? 18.148 -8.246 -22.862 1.00 84.81 92 LEU A N 1
ATOM 743 C CA . LEU A 1 92 ? 17.068 -7.946 -23.806 1.00 84.81 92 LEU A CA 1
ATOM 744 C C . LEU A 1 92 ? 16.316 -9.196 -24.319 1.00 84.81 92 LEU A C 1
ATOM 746 O O . LEU A 1 92 ? 15.093 -9.127 -24.393 1.00 84.81 92 LEU A O 1
ATOM 750 N N . PRO A 1 93 ? 16.971 -10.340 -24.620 1.00 85.81 93 PRO A N 1
ATOM 751 C CA . PRO A 1 93 ? 16.280 -11.546 -25.080 1.00 85.81 93 PRO A CA 1
ATOM 752 C C . PRO A 1 93 ? 15.434 -12.214 -23.992 1.00 85.81 93 PRO A C 1
ATOM 754 O O . PRO A 1 93 ? 14.465 -12.895 -24.310 1.00 85.81 93 PRO A O 1
ATOM 757 N N . ASP A 1 94 ? 15.780 -11.996 -22.722 1.00 87.06 94 ASP A N 1
ATOM 758 C CA . ASP A 1 94 ? 15.084 -12.564 -21.563 1.00 87.06 94 ASP A CA 1
ATOM 759 C C . ASP A 1 94 ? 13.970 -11.631 -21.054 1.00 87.06 94 ASP A C 1
ATOM 761 O O . ASP A 1 94 ? 13.319 -11.898 -20.038 1.00 87.06 94 ASP A O 1
ATOM 765 N N . LEU A 1 95 ? 13.754 -10.501 -21.739 1.00 85.62 95 LEU A N 1
ATOM 766 C CA . LEU A 1 95 ? 12.745 -9.526 -21.370 1.00 85.62 95 LEU A CA 1
ATOM 767 C C . LEU A 1 95 ? 11.350 -10.101 -21.621 1.00 85.62 95 LEU A C 1
ATOM 769 O O . LEU A 1 95 ? 10.863 -10.179 -22.746 1.00 85.62 95 LEU A O 1
ATOM 773 N N . THR A 1 96 ? 10.665 -10.440 -20.537 1.00 89.12 96 THR A N 1
ATOM 774 C CA . THR A 1 96 ? 9.239 -10.770 -20.579 1.00 89.12 96 THR A CA 1
ATOM 775 C C . THR A 1 96 ? 8.392 -9.524 -20.346 1.00 89.12 96 THR A C 1
ATOM 777 O O . THR A 1 96 ? 8.847 -8.564 -19.721 1.00 89.12 96 THR A O 1
ATOM 780 N N . VAL A 1 97 ? 7.120 -9.563 -20.760 1.00 89.19 97 VAL A N 1
ATOM 781 C CA . VAL A 1 97 ? 6.138 -8.504 -20.451 1.00 89.19 97 VAL A CA 1
ATOM 782 C C . VAL A 1 97 ? 6.114 -8.204 -18.952 1.00 89.19 97 VAL A C 1
ATOM 784 O O . VAL A 1 97 ? 6.157 -7.047 -18.557 1.00 89.19 97 VAL A O 1
ATOM 787 N N . ARG A 1 98 ? 6.151 -9.238 -18.102 1.00 86.94 98 ARG A N 1
ATOM 788 C CA . ARG A 1 98 ? 6.196 -9.085 -16.642 1.00 86.94 98 ARG A CA 1
ATOM 789 C C . ARG A 1 98 ? 7.401 -8.262 -16.180 1.00 86.94 98 ARG A C 1
ATOM 791 O O . ARG A 1 98 ? 7.246 -7.392 -15.325 1.00 86.94 98 ARG A O 1
ATOM 798 N N . ILE A 1 99 ? 8.588 -8.534 -16.725 1.00 86.69 99 ILE A N 1
ATOM 799 C CA . ILE A 1 99 ? 9.807 -7.792 -16.378 1.00 86.69 99 ILE A CA 1
ATOM 800 C C . ILE A 1 99 ? 9.736 -6.366 -16.929 1.00 86.69 99 ILE A C 1
ATOM 802 O O . ILE A 1 99 ? 10.048 -5.430 -16.201 1.00 86.69 99 ILE A O 1
ATOM 806 N N . ALA A 1 100 ? 9.274 -6.185 -18.168 1.00 85.44 100 ALA A N 1
ATOM 807 C CA . ALA A 1 100 ? 9.107 -4.868 -18.776 1.00 85.44 100 ALA A CA 1
ATOM 808 C C . ALA A 1 100 ? 8.133 -3.988 -17.974 1.00 85.44 100 ALA A C 1
ATOM 810 O O . ALA A 1 100 ? 8.458 -2.849 -17.647 1.00 85.44 100 ALA A O 1
ATOM 811 N N . THR A 1 101 ? 6.982 -4.533 -17.565 1.00 86.81 101 THR A N 1
ATOM 812 C CA . THR A 1 101 ? 6.033 -3.839 -16.684 1.00 86.81 101 THR A CA 1
ATOM 813 C C . THR A 1 101 ? 6.664 -3.529 -15.332 1.00 86.81 101 THR A C 1
ATOM 815 O O . THR A 1 101 ? 6.471 -2.4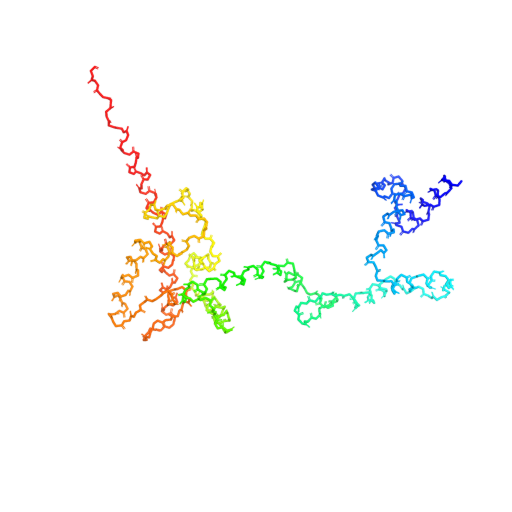36 -14.810 1.00 86.81 101 THR A O 1
ATOM 818 N N . HIS A 1 102 ? 7.441 -4.452 -14.757 1.00 84.31 102 HIS A N 1
ATOM 819 C CA . HIS A 1 102 ? 8.129 -4.185 -13.497 1.00 84.31 102 HIS A CA 1
ATOM 820 C C . HIS A 1 102 ? 9.146 -3.043 -13.621 1.00 84.31 102 HIS A C 1
ATOM 822 O O . HIS A 1 102 ? 9.151 -2.150 -12.780 1.00 84.31 102 HIS A O 1
ATOM 828 N N . LEU A 1 103 ? 9.943 -3.026 -14.693 1.00 84.31 103 LEU A N 1
ATOM 829 C CA . LEU A 1 103 ? 10.887 -1.950 -14.994 1.00 84.31 103 LEU A CA 1
ATOM 830 C C . LEU A 1 103 ? 10.173 -0.603 -15.149 1.00 84.31 103 LEU A C 1
ATOM 832 O O . LEU A 1 103 ? 10.574 0.378 -14.522 1.00 84.31 103 LEU A O 1
ATOM 836 N N . GLN A 1 104 ? 9.084 -0.578 -15.920 1.00 86.94 104 GLN A N 1
ATOM 837 C CA . GLN A 1 104 ? 8.268 0.616 -16.146 1.00 86.94 104 GLN A CA 1
ATOM 838 C C . GLN A 1 104 ? 7.638 1.145 -14.848 1.00 86.94 104 GLN A C 1
ATOM 840 O O . GLN A 1 104 ? 7.510 2.353 -14.671 1.00 86.94 104 GLN A O 1
ATOM 845 N N . MET A 1 105 ? 7.261 0.247 -13.936 1.00 88.69 105 MET A N 1
ATOM 846 C CA . MET A 1 105 ? 6.574 0.575 -12.685 1.00 88.69 105 MET A CA 1
ATOM 847 C C . MET A 1 105 ? 7.512 0.681 -11.474 1.00 88.69 105 MET A C 1
ATOM 849 O O . MET A 1 105 ? 7.026 0.928 -10.373 1.00 88.69 105 MET A O 1
ATOM 853 N N . SER A 1 106 ? 8.826 0.512 -11.650 1.00 84.31 106 SER A N 1
ATOM 854 C CA . SER A 1 106 ? 9.811 0.415 -10.557 1.00 84.31 106 SER A CA 1
ATOM 855 C C . SER A 1 106 ? 9.725 1.588 -9.576 1.00 84.31 106 SER A C 1
ATOM 857 O O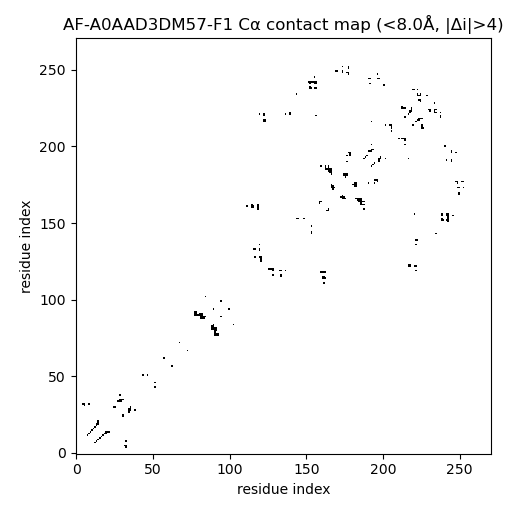 . SER A 1 106 ? 9.461 1.375 -8.397 1.00 84.31 106 SER A O 1
ATOM 859 N N . ALA A 1 107 ? 9.766 2.824 -10.079 1.00 86.25 107 ALA A N 1
ATOM 860 C CA . ALA A 1 107 ? 9.593 4.030 -9.264 1.00 86.25 107 ALA A CA 1
ATOM 861 C C . ALA A 1 107 ? 8.241 4.076 -8.519 1.00 86.25 107 ALA A C 1
ATOM 863 O O . ALA A 1 107 ? 8.144 4.594 -7.407 1.00 86.25 107 ALA A O 1
ATOM 864 N N . GLY A 1 108 ? 7.183 3.520 -9.117 1.00 88.44 108 GLY A N 1
ATOM 865 C CA . GLY A 1 108 ? 5.876 3.391 -8.476 1.00 88.44 108 GLY A CA 1
ATOM 866 C C . GLY A 1 108 ? 5.878 2.371 -7.335 1.00 88.44 108 GLY A C 1
ATOM 867 O O . GLY A 1 108 ? 5.260 2.620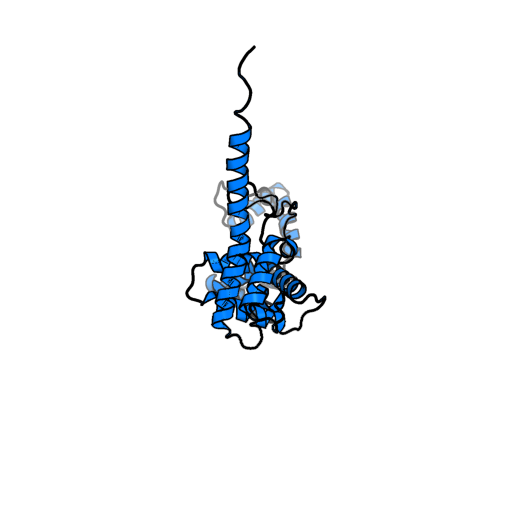 -6.299 1.00 88.44 108 GLY A O 1
ATOM 868 N N . TYR A 1 109 ? 6.588 1.251 -7.495 1.00 87.19 109 TYR A N 1
ATOM 869 C CA . TYR A 1 109 ? 6.759 0.253 -6.439 1.00 87.19 109 TYR A CA 1
ATOM 870 C C . TYR A 1 109 ? 7.616 0.774 -5.286 1.00 87.19 109 TYR A C 1
ATOM 872 O O . TYR A 1 109 ? 7.237 0.564 -4.135 1.00 87.19 109 TYR A O 1
ATOM 880 N N . ASP A 1 110 ? 8.687 1.516 -5.572 1.00 88.31 110 ASP A N 1
ATOM 881 C CA . ASP A 1 110 ? 9.519 2.154 -4.545 1.00 88.31 110 ASP A CA 1
ATOM 882 C C . ASP A 1 110 ? 8.698 3.168 -3.730 1.00 88.31 110 ASP A C 1
ATOM 884 O O . ASP A 1 110 ? 8.692 3.153 -2.496 1.00 88.31 110 ASP A O 1
ATOM 888 N N . ALA A 1 111 ? 7.902 3.999 -4.411 1.00 89.50 111 ALA A N 1
ATOM 889 C CA . ALA A 1 111 ? 6.997 4.935 -3.749 1.00 89.50 111 ALA A CA 1
ATOM 890 C C . ALA A 1 111 ? 5.913 4.223 -2.917 1.00 89.50 111 ALA A C 1
ATOM 892 O O . ALA A 1 111 ? 5.515 4.716 -1.858 1.00 89.50 111 ALA A O 1
ATOM 893 N N . LEU A 1 112 ? 5.412 3.073 -3.379 1.00 91.44 112 LEU A N 1
ATOM 894 C CA . LEU A 1 112 ? 4.450 2.258 -2.636 1.00 91.44 112 LEU A CA 1
ATOM 895 C C . LEU A 1 112 ? 5.084 1.646 -1.381 1.00 91.44 112 LEU A C 1
ATOM 897 O O . LEU A 1 112 ? 4.478 1.675 -0.310 1.00 91.44 112 LEU A O 1
ATOM 901 N N . GLU A 1 113 ? 6.308 1.136 -1.498 1.00 93.25 113 GLU A N 1
ATOM 902 C CA . GLU A 1 113 ? 7.080 0.593 -0.384 1.00 93.25 113 GLU A CA 1
ATOM 903 C C . GLU A 1 113 ? 7.292 1.640 0.712 1.00 93.25 113 GLU A C 1
ATOM 905 O O . GLU A 1 113 ? 6.962 1.384 1.871 1.00 93.25 113 GLU A O 1
ATOM 910 N N . MET A 1 114 ? 7.714 2.854 0.346 1.00 93.31 114 MET A N 1
ATOM 911 C CA . MET A 1 114 ? 7.842 3.970 1.290 1.00 93.31 114 MET A CA 1
ATOM 912 C C . MET A 1 114 ? 6.539 4.256 2.048 1.00 93.31 114 MET A C 1
ATOM 914 O O . MET A 1 114 ? 6.557 4.511 3.255 1.00 93.31 114 MET A O 1
ATOM 918 N N . LYS A 1 115 ? 5.391 4.195 1.363 1.00 93.19 115 LYS A N 1
ATOM 919 C CA . LYS A 1 115 ? 4.082 4.423 1.991 1.00 93.19 115 LYS A CA 1
ATOM 920 C C . LYS A 1 115 ? 3.701 3.311 2.964 1.00 93.19 115 LYS A C 1
ATOM 922 O O . LYS A 1 115 ? 3.210 3.620 4.048 1.00 93.19 115 LYS A O 1
ATOM 927 N N . HIS A 1 116 ? 3.960 2.050 2.613 1.00 95.88 116 HIS A N 1
ATOM 928 C CA . HIS A 1 116 ? 3.747 0.919 3.519 1.00 95.88 116 HIS A CA 1
ATOM 929 C C . HIS A 1 116 ? 4.650 1.010 4.752 1.00 95.88 116 HIS A C 1
ATOM 931 O O . HIS A 1 116 ? 4.177 0.798 5.864 1.00 95.88 116 HIS A O 1
ATOM 937 N N . ILE A 1 117 ? 5.919 1.394 4.585 1.00 95.75 117 ILE A N 1
ATOM 938 C CA . ILE A 1 117 ? 6.835 1.621 5.710 1.00 95.75 117 ILE A CA 1
ATOM 939 C C . ILE A 1 117 ? 6.280 2.707 6.641 1.00 95.75 117 ILE A C 1
ATOM 941 O O . ILE A 1 117 ? 6.205 2.492 7.850 1.00 95.75 117 ILE A O 1
ATOM 945 N N . ALA A 1 118 ? 5.842 3.846 6.093 1.00 94.19 118 ALA A N 1
ATOM 946 C CA . ALA A 1 118 ? 5.233 4.918 6.882 1.00 94.19 118 ALA A CA 1
ATOM 947 C C . ALA A 1 118 ? 3.966 4.449 7.619 1.00 94.19 118 ALA A C 1
ATOM 949 O O . ALA A 1 118 ? 3.785 4.744 8.797 1.00 94.19 118 ALA A O 1
ATOM 950 N N . PHE A 1 119 ? 3.116 3.668 6.950 1.00 95.50 119 PHE A N 1
ATOM 951 C CA . PHE A 1 119 ? 1.914 3.089 7.548 1.00 95.50 119 PHE A CA 1
ATOM 952 C C . PHE A 1 119 ? 2.226 2.147 8.720 1.00 95.50 119 PHE A C 1
ATOM 954 O O . PHE A 1 119 ? 1.606 2.260 9.775 1.00 95.50 119 PHE A O 1
ATOM 961 N N . ILE A 1 120 ? 3.216 1.260 8.576 1.00 96.81 120 ILE A N 1
ATOM 962 C CA . ILE A 1 120 ? 3.624 0.332 9.641 1.00 96.81 120 ILE A CA 1
ATOM 963 C C . ILE A 1 120 ? 4.208 1.099 10.834 1.00 96.81 120 ILE A C 1
ATOM 965 O O . ILE A 1 120 ? 3.868 0.786 11.977 1.00 96.81 120 ILE A O 1
ATOM 969 N N . LYS A 1 121 ? 5.047 2.115 10.582 1.00 95.44 121 LYS A N 1
ATOM 970 C CA . LYS A 1 121 ? 5.593 3.002 11.624 1.00 95.44 121 LYS A CA 1
ATOM 971 C C . LYS A 1 121 ? 4.479 3.665 12.428 1.00 95.44 121 LYS A C 1
ATOM 973 O O . LYS A 1 121 ? 4.482 3.594 13.654 1.00 95.44 121 LYS A O 1
ATOM 978 N N . GLU A 1 122 ? 3.489 4.237 11.747 1.00 93.75 122 GLU A N 1
ATOM 979 C CA . GLU A 1 122 ? 2.345 4.878 12.400 1.00 93.75 122 GLU A CA 1
ATOM 980 C C . GLU A 1 122 ? 1.467 3.889 13.167 1.00 93.75 122 GLU A C 1
ATOM 982 O O . GLU A 1 122 ? 1.040 4.200 14.281 1.00 93.75 122 GLU A O 1
ATOM 987 N N . ALA A 1 123 ? 1.207 2.703 12.610 1.00 95.00 123 ALA A N 1
ATOM 988 C CA . ALA A 1 123 ? 0.416 1.674 13.277 1.00 95.00 123 ALA A CA 1
ATOM 989 C C . ALA A 1 123 ? 1.091 1.191 14.570 1.00 95.00 123 ALA A C 1
ATOM 991 O O . ALA A 1 123 ? 0.425 1.029 15.588 1.00 95.00 123 ALA A O 1
ATOM 992 N N . ARG A 1 124 ? 2.415 1.003 14.541 1.00 94.62 124 ARG A N 1
ATOM 993 C CA . ARG A 1 124 ? 3.211 0.556 15.693 1.00 94.62 124 ARG A CA 1
ATOM 994 C C . ARG A 1 124 ? 3.591 1.687 16.655 1.00 94.62 124 ARG A C 1
ATOM 996 O O . ARG A 1 124 ? 3.956 1.398 17.786 1.00 94.62 124 ARG A O 1
ATOM 1003 N N . GLY A 1 125 ? 3.511 2.949 16.230 1.00 93.12 125 GLY A N 1
ATOM 1004 C CA . GLY A 1 125 ? 3.943 4.099 17.033 1.00 93.12 125 GLY A CA 1
ATOM 1005 C C . GLY A 1 125 ? 5.462 4.180 17.214 1.00 93.12 125 GLY A C 1
ATOM 1006 O O . GLY A 1 125 ? 5.925 4.634 18.253 1.00 93.12 125 GLY A O 1
ATOM 1007 N N . VAL A 1 126 ? 6.237 3.720 16.226 1.00 92.94 126 VAL A N 1
ATOM 1008 C CA . VAL A 1 126 ? 7.706 3.606 16.305 1.00 92.94 126 VAL A CA 1
ATOM 1009 C C . VAL A 1 126 ? 8.398 4.362 15.173 1.00 92.94 126 VAL A C 1
ATOM 1011 O O . VAL A 1 126 ? 7.875 4.465 14.063 1.00 92.94 126 VAL A O 1
ATOM 1014 N N . ALA A 1 127 ? 9.607 4.862 15.440 1.00 91.12 127 ALA A N 1
ATOM 1015 C CA . ALA A 1 127 ? 10.427 5.546 14.438 1.00 91.12 127 ALA A CA 1
ATOM 1016 C C . ALA A 1 127 ? 11.062 4.575 13.426 1.00 91.12 127 ALA A C 1
ATOM 1018 O O . ALA A 1 127 ? 11.227 4.919 12.252 1.00 91.12 127 ALA A O 1
ATOM 1019 N N . GLU A 1 128 ? 11.374 3.353 13.856 1.00 92.81 128 GLU A N 1
ATOM 1020 C CA . GLU A 1 128 ? 12.019 2.310 13.056 1.00 92.81 128 GLU A CA 1
ATOM 1021 C C . GLU A 1 128 ? 11.218 1.012 13.110 1.00 92.81 128 GLU A C 1
ATOM 1023 O O . GLU A 1 128 ? 10.606 0.689 14.126 1.00 92.81 128 GLU A O 1
ATOM 1028 N N . ILE A 1 129 ? 11.200 0.277 11.996 1.00 93.12 129 ILE A N 1
ATOM 1029 C CA . ILE A 1 129 ? 10.481 -0.995 11.888 1.00 93.12 129 ILE A CA 1
ATOM 1030 C C . ILE A 1 129 ? 11.478 -2.148 11.752 1.00 93.12 129 ILE A C 1
ATOM 1032 O O . ILE A 1 129 ? 12.522 -1.968 11.122 1.00 93.12 129 ILE A O 1
ATOM 1036 N N . PRO A 1 130 ? 11.157 -3.340 12.282 1.00 92.75 130 PRO A N 1
ATOM 1037 C CA . PRO A 1 130 ? 11.940 -4.540 12.019 1.00 92.75 130 PRO A CA 1
ATOM 1038 C C . PRO A 1 130 ? 12.054 -4.824 10.518 1.00 92.75 130 PRO A C 1
ATOM 1040 O O . PRO A 1 130 ? 11.114 -4.571 9.761 1.00 92.75 130 PRO A O 1
ATOM 1043 N N . MET A 1 131 ? 13.165 -5.435 10.100 1.00 88.25 131 MET A N 1
ATOM 1044 C CA . MET A 1 131 ? 13.409 -5.787 8.693 1.00 88.25 131 MET A CA 1
ATOM 1045 C C . MET A 1 131 ? 12.328 -6.721 8.118 1.00 88.25 131 MET A C 1
ATOM 1047 O O . MET A 1 131 ? 12.039 -6.689 6.924 1.00 88.25 131 MET A O 1
ATOM 1051 N N . THR A 1 132 ? 11.696 -7.535 8.968 1.00 94.25 132 THR A N 1
ATOM 1052 C CA . THR A 1 132 ? 10.628 -8.468 8.581 1.00 94.25 132 THR A CA 1
ATOM 1053 C C . THR A 1 132 ? 9.262 -7.804 8.445 1.00 94.25 132 THR A C 1
ATOM 1055 O O . THR A 1 132 ? 8.407 -8.329 7.736 1.00 94.25 132 THR A O 1
ATOM 1058 N N . ALA A 1 133 ? 9.047 -6.635 9.056 1.00 95.00 133 ALA A N 1
ATOM 1059 C CA . ALA A 1 133 ? 7.714 -6.055 9.213 1.00 95.00 133 ALA A CA 1
ATOM 1060 C C . ALA A 1 133 ? 7.043 -5.713 7.874 1.00 95.00 133 ALA A C 1
ATOM 1062 O O . ALA A 1 133 ? 5.827 -5.837 7.735 1.00 95.00 133 ALA A O 1
ATOM 1063 N N . LEU A 1 134 ? 7.826 -5.301 6.872 1.00 95.25 134 LEU A N 1
ATOM 1064 C CA . LEU A 1 134 ? 7.301 -5.040 5.533 1.00 95.25 134 LEU A CA 1
ATOM 1065 C C . LEU A 1 134 ? 6.851 -6.333 4.839 1.00 95.25 134 LEU A C 1
ATOM 1067 O O . LEU A 1 134 ? 5.814 -6.342 4.175 1.00 95.25 134 LEU A O 1
ATOM 1071 N N . THR A 1 135 ? 7.614 -7.415 4.995 1.00 95.62 135 THR A N 1
ATOM 1072 C CA . THR A 1 135 ? 7.269 -8.736 4.453 1.00 95.62 135 THR A CA 1
ATOM 1073 C C . THR A 1 135 ? 6.031 -9.294 5.148 1.00 95.62 135 THR A C 1
ATOM 1075 O O . THR A 1 135 ? 5.077 -9.649 4.465 1.00 95.62 135 THR A O 1
ATOM 1078 N N . GLU A 1 136 ? 5.981 -9.245 6.481 1.00 95.94 136 GLU A N 1
ATOM 1079 C CA . GLU A 1 136 ? 4.812 -9.643 7.281 1.00 95.94 136 GLU A CA 1
ATOM 1080 C C . GLU A 1 136 ? 3.547 -8.886 6.853 1.00 95.94 136 GLU A C 1
ATOM 1082 O O . GLU A 1 136 ? 2.484 -9.476 6.660 1.00 95.94 136 GLU A O 1
ATOM 1087 N N . PHE A 1 137 ? 3.656 -7.571 6.641 1.00 96.88 137 PHE A N 1
ATOM 1088 C CA . PHE A 1 137 ? 2.524 -6.773 6.184 1.00 96.88 137 PHE A CA 1
ATOM 1089 C C . PHE A 1 137 ? 2.090 -7.138 4.757 1.00 96.88 137 PHE A C 1
ATOM 1091 O O . PHE A 1 137 ? 0.893 -7.232 4.479 1.00 96.88 137 PHE A O 1
ATOM 1098 N N . ARG A 1 138 ? 3.039 -7.394 3.846 1.00 95.75 138 ARG A N 1
ATOM 1099 C CA . ARG A 1 138 ? 2.743 -7.880 2.486 1.00 95.75 138 ARG A CA 1
ATOM 1100 C C . ARG A 1 138 ? 2.047 -9.244 2.516 1.00 95.75 138 ARG A C 1
ATOM 1102 O O . ARG A 1 138 ? 1.115 -9.450 1.739 1.00 95.75 138 ARG A O 1
ATOM 1109 N N . ASP A 1 139 ? 2.439 -10.130 3.426 1.00 96.38 139 ASP A N 1
ATOM 1110 C CA . ASP A 1 139 ? 1.787 -11.426 3.624 1.00 96.38 139 ASP A CA 1
ATOM 1111 C C . ASP A 1 139 ? 0.362 -11.271 4.166 1.00 96.38 139 ASP A C 1
ATOM 1113 O O . ASP A 1 139 ? -0.551 -11.946 3.683 1.00 96.38 139 ASP A O 1
ATOM 1117 N N . THR A 1 140 ? 0.126 -10.320 5.077 1.00 96.62 140 THR A N 1
ATOM 1118 C CA . THR A 1 140 ? -1.234 -9.954 5.498 1.00 96.62 140 THR A CA 1
ATOM 1119 C C . THR A 1 140 ? -2.065 -9.420 4.333 1.00 96.62 140 THR A C 1
ATOM 1121 O O . THR A 1 140 ? -3.160 -9.925 4.096 1.00 96.62 140 THR A O 1
ATOM 1124 N N . LEU A 1 141 ? -1.562 -8.464 3.544 1.00 96.12 141 LEU A N 1
ATOM 1125 C CA . LEU A 1 141 ? -2.295 -7.951 2.376 1.00 96.12 141 LEU A CA 1
ATOM 1126 C C . LEU A 1 141 ? -2.621 -9.063 1.372 1.00 96.12 141 LEU A C 1
ATOM 1128 O O . LEU A 1 141 ? -3.724 -9.110 0.828 1.00 96.12 141 LEU A O 1
ATOM 1132 N N . LYS A 1 142 ? -1.681 -9.988 1.151 1.00 95.88 142 LYS A N 1
ATOM 1133 C CA . LYS A 1 142 ? -1.884 -11.158 0.296 1.00 95.88 142 LYS A CA 1
ATOM 1134 C C . LYS A 1 142 ? -2.987 -12.059 0.850 1.00 95.88 142 LYS A C 1
ATOM 1136 O O . LYS A 1 142 ? -3.880 -12.438 0.096 1.00 95.88 142 LYS A O 1
ATOM 1141 N N . ARG A 1 143 ? -2.961 -12.371 2.148 1.00 95.00 143 ARG A N 1
ATOM 1142 C CA . ARG A 1 143 ? -4.001 -13.164 2.823 1.00 95.00 143 ARG A CA 1
ATOM 1143 C C . ARG A 1 143 ? -5.382 -12.522 2.666 1.00 95.00 143 ARG A C 1
ATOM 1145 O O . ARG A 1 143 ? -6.311 -13.181 2.207 1.00 95.00 143 ARG A O 1
ATOM 1152 N N . LEU A 1 144 ? -5.489 -11.224 2.948 1.00 95.50 144 LEU A N 1
ATOM 1153 C CA . LEU A 1 144 ? -6.736 -10.458 2.844 1.00 95.50 144 LEU A CA 1
ATOM 1154 C C . LEU A 1 144 ? -7.247 -10.341 1.402 1.00 95.50 144 LEU A C 1
ATOM 1156 O O . LEU A 1 144 ? -8.456 -10.332 1.168 1.00 95.50 144 LEU A O 1
ATOM 1160 N N . TRP A 1 145 ? -6.348 -10.287 0.414 1.00 94.62 145 TRP A N 1
ATOM 1161 C CA . TRP A 1 145 ? -6.727 -10.265 -0.999 1.00 94.62 145 TRP A CA 1
ATOM 1162 C C . TRP A 1 145 ? -7.499 -11.526 -1.405 1.00 94.62 145 TRP A C 1
ATOM 1164 O O . TRP A 1 145 ? -8.530 -11.424 -2.076 1.00 94.62 145 TRP A O 1
ATOM 1174 N N . TYR A 1 146 ? -7.038 -12.698 -0.955 1.00 94.06 146 TYR A N 1
ATOM 1175 C CA . TYR A 1 146 ? -7.644 -13.995 -1.276 1.00 94.06 146 TYR A CA 1
ATOM 1176 C C . TYR A 1 146 ? -8.924 -14.310 -0.495 1.00 94.06 146 TYR A C 1
ATOM 1178 O O . TYR A 1 146 ? -9.640 -15.243 -0.865 1.00 94.06 146 TYR A O 1
ATOM 1186 N N . LEU A 1 147 ? -9.249 -13.538 0.545 1.00 94.00 147 LEU A N 1
ATOM 1187 C CA . LEU A 1 147 ? -10.503 -13.688 1.278 1.00 94.00 147 LEU A CA 1
ATOM 1188 C C . LEU A 1 147 ? -11.698 -13.519 0.323 1.00 94.00 147 LEU A C 1
ATOM 1190 O O . LEU A 1 147 ? -11.753 -12.569 -0.465 1.00 94.00 147 LEU A O 1
ATOM 1194 N N . ARG A 1 148 ? -12.672 -14.433 0.374 1.00 91.88 148 ARG A N 1
ATOM 1195 C CA . ARG A 1 148 ? -13.889 -14.369 -0.452 1.00 91.88 148 ARG A CA 1
ATOM 1196 C C . ARG A 1 148 ? -14.851 -13.323 0.117 1.00 91.88 148 ARG A C 1
ATOM 1198 O O . ARG A 1 148 ? -15.761 -13.656 0.861 1.00 91.88 148 ARG A O 1
ATOM 1205 N N . TRP A 1 149 ? -14.607 -12.060 -0.218 1.00 90.88 149 TRP A N 1
ATOM 1206 C CA . TRP A 1 149 ? -15.425 -10.919 0.186 1.00 90.88 149 TRP A CA 1
ATOM 1207 C C . TRP A 1 149 ? -15.312 -9.777 -0.826 1.00 90.88 149 TRP A C 1
ATOM 1209 O O . TRP A 1 149 ? -14.337 -9.714 -1.585 1.00 90.88 149 TRP A O 1
ATOM 1219 N N . ASP A 1 150 ? -16.295 -8.880 -0.823 1.00 88.94 150 ASP A N 1
ATOM 1220 C CA . ASP A 1 150 ? -16.415 -7.774 -1.761 1.00 88.94 150 ASP A CA 1
ATOM 1221 C C . ASP A 1 150 ? -15.227 -6.825 -1.662 1.00 88.94 150 ASP A C 1
ATOM 1223 O O . ASP A 1 150 ? -14.780 -6.438 -0.577 1.00 88.94 150 ASP A O 1
ATOM 1227 N N . ASN A 1 151 ? -14.752 -6.393 -2.829 1.00 88.69 151 ASN A N 1
ATOM 1228 C CA . ASN A 1 151 ? -13.613 -5.489 -2.933 1.00 88.69 151 ASN A CA 1
ATOM 1229 C C . ASN A 1 151 ? -13.860 -4.149 -2.232 1.00 88.69 151 ASN A C 1
ATOM 1231 O O . ASN A 1 151 ? -12.901 -3.536 -1.779 1.00 88.69 151 ASN A O 1
ATOM 1235 N N . GLU A 1 152 ? -15.117 -3.730 -2.071 1.00 84.38 152 GLU A N 1
ATOM 1236 C CA . GLU A 1 152 ? -15.457 -2.501 -1.349 1.00 84.38 152 GLU A CA 1
ATOM 1237 C C . GLU A 1 152 ? -15.052 -2.541 0.137 1.00 84.38 152 GLU A C 1
ATOM 1239 O O . GLU A 1 152 ? -14.750 -1.502 0.720 1.00 84.38 152 GLU A O 1
ATOM 1244 N N . HIS A 1 153 ? -15.029 -3.721 0.768 1.00 87.81 153 HIS A N 1
ATOM 1245 C CA . HIS A 1 153 ? -14.577 -3.868 2.160 1.00 87.81 153 HIS A CA 1
ATOM 1246 C C . HIS A 1 153 ? -13.049 -3.905 2.253 1.00 87.81 153 HIS A C 1
ATOM 1248 O O . HIS A 1 153 ? -12.459 -3.440 3.225 1.00 87.81 153 HIS A O 1
ATOM 1254 N N . LYS A 1 154 ? -12.397 -4.424 1.209 1.00 92.25 154 LYS A N 1
ATOM 1255 C CA . LYS A 1 154 ? -10.938 -4.471 1.095 1.00 92.25 154 LYS A CA 1
ATOM 1256 C C . LYS A 1 154 ? -10.365 -3.087 0.819 1.00 92.25 154 LYS A C 1
ATOM 1258 O O . LYS A 1 154 ? -9.394 -2.687 1.446 1.00 92.25 154 LYS A O 1
ATOM 1263 N N . GLU A 1 155 ? -10.978 -2.331 -0.084 1.00 90.50 155 GLU A N 1
ATOM 1264 C CA . GLU A 1 155 ? -10.433 -1.077 -0.604 1.00 90.50 155 GLU A CA 1
ATOM 1265 C C . GLU A 1 155 ? -10.061 -0.063 0.493 1.00 90.50 155 GLU A C 1
ATOM 1267 O O . GLU A 1 155 ? -9.011 0.579 0.388 1.00 90.50 155 GLU A O 1
ATOM 1272 N N . ALA A 1 156 ? -10.841 0.003 1.578 1.00 89.06 156 ALA A N 1
ATOM 1273 C CA . ALA A 1 156 ? -10.568 0.852 2.735 1.00 89.06 156 ALA A CA 1
ATOM 1274 C C . ALA A 1 156 ? -9.158 0.626 3.309 1.00 89.06 156 ALA A C 1
ATOM 1276 O O . ALA A 1 156 ? -8.393 1.574 3.486 1.00 89.06 156 ALA A O 1
ATOM 1277 N N . LEU A 1 157 ? -8.766 -0.632 3.539 1.00 93.06 157 LEU A N 1
ATOM 1278 C CA . LEU A 1 157 ? -7.440 -0.957 4.069 1.00 93.06 157 LEU A CA 1
ATOM 1279 C C . LEU A 1 157 ? -6.324 -0.608 3.073 1.00 93.06 157 LEU A C 1
ATOM 1281 O O . LEU A 1 157 ? -5.284 -0.083 3.468 1.00 93.06 157 LEU A O 1
ATOM 1285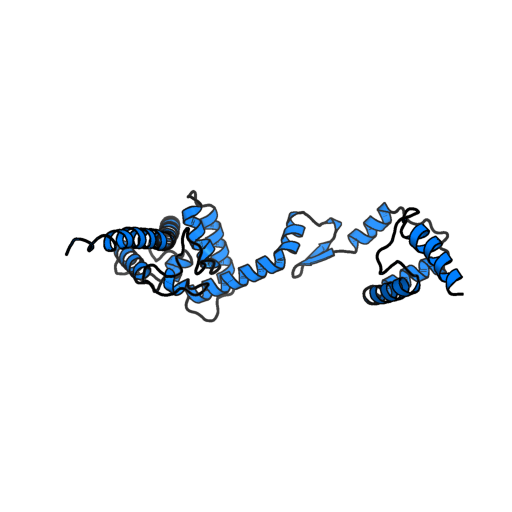 N N . TRP A 1 158 ? -6.525 -0.859 1.778 1.00 93.19 158 TRP A N 1
ATOM 1286 C CA . TRP A 1 158 ? -5.506 -0.572 0.762 1.00 93.19 158 TRP A CA 1
ATOM 1287 C C . TRP A 1 158 ? -5.282 0.933 0.621 1.00 93.19 158 TRP A C 1
ATOM 1289 O O . TRP A 1 158 ? -4.139 1.386 0.547 1.00 93.19 158 TRP A O 1
ATOM 1299 N N . ARG A 1 159 ? -6.359 1.725 0.644 1.00 89.75 159 ARG A N 1
ATOM 1300 C CA . ARG A 1 159 ? -6.277 3.189 0.672 1.00 89.75 159 ARG A CA 1
ATOM 1301 C C . ARG A 1 159 ? -5.618 3.674 1.961 1.00 89.75 159 ARG A C 1
ATOM 1303 O O . ARG A 1 159 ? -4.752 4.545 1.893 1.00 89.75 159 ARG A O 1
ATOM 1310 N N . LEU A 1 160 ? -5.939 3.080 3.109 1.00 91.12 160 LEU A N 1
ATOM 1311 C CA . LEU A 1 160 ? -5.314 3.407 4.392 1.00 91.12 160 LEU A CA 1
ATOM 1312 C C . LEU A 1 160 ? -3.794 3.215 4.363 1.00 91.12 160 LEU A C 1
ATOM 1314 O O . LEU A 1 160 ? -3.035 4.132 4.706 1.00 91.12 160 LEU A O 1
ATOM 1318 N N . ALA A 1 161 ? -3.356 2.055 3.870 1.00 93.69 161 ALA A N 1
ATOM 1319 C CA . ALA A 1 161 ? -1.951 1.671 3.787 1.00 93.69 161 ALA A CA 1
ATOM 1320 C C . ALA A 1 161 ? -1.112 2.657 2.958 1.00 93.69 161 ALA A C 1
ATOM 1322 O O . ALA A 1 161 ? 0.058 2.894 3.256 1.00 93.69 161 ALA A O 1
ATOM 1323 N N . VAL A 1 162 ? -1.713 3.290 1.947 1.00 91.25 162 VAL A N 1
ATOM 1324 C CA . VAL A 1 162 ? -1.025 4.242 1.058 1.00 91.25 162 VAL A CA 1
ATOM 1325 C C . VAL A 1 162 ? -1.292 5.710 1.388 1.00 91.25 162 VAL A C 1
ATOM 1327 O O . VAL A 1 162 ? -0.911 6.591 0.614 1.00 91.25 162 VAL A O 1
ATOM 1330 N N . ASN A 1 163 ? -1.953 5.972 2.518 1.00 86.69 163 ASN A N 1
ATOM 1331 C CA . ASN A 1 163 ? -2.470 7.288 2.888 1.00 86.69 163 ASN A CA 1
ATOM 1332 C C . ASN A 1 163 ? -3.330 7.925 1.780 1.00 86.69 163 ASN A C 1
ATOM 1334 O O . ASN A 1 163 ? -3.274 9.122 1.502 1.00 86.69 163 ASN A O 1
ATOM 1338 N N . GLY A 1 164 ? -4.068 7.074 1.074 1.00 76.56 164 GLY A N 1
ATOM 1339 C CA . GLY A 1 164 ? -4.773 7.378 -0.161 1.00 76.56 164 GLY A CA 1
ATOM 1340 C C . GLY A 1 164 ? -6.114 8.063 0.038 1.00 76.56 164 GLY A C 1
ATOM 1341 O O . GLY A 1 164 ? -6.797 8.281 -0.956 1.00 76.56 164 GLY A O 1
ATOM 1342 N N . PHE A 1 165 ? -6.496 8.400 1.273 1.00 72.12 165 PHE A N 1
ATOM 1343 C CA . PHE A 1 165 ? -7.724 9.134 1.550 1.00 72.12 165 PHE A CA 1
ATOM 1344 C C . PHE A 1 165 ? -7.524 10.616 1.215 1.00 72.12 165 PHE A C 1
ATOM 1346 O O . PHE A 1 165 ? -6.753 11.319 1.880 1.00 72.12 165 PHE A O 1
ATOM 1353 N N . PRO A 1 166 ? -8.169 11.112 0.148 1.00 56.19 166 PRO A N 1
ATOM 1354 C CA . PRO A 1 166 ? -8.064 12.509 -0.213 1.00 56.19 166 PRO A CA 1
ATOM 1355 C C . PRO A 1 166 ? -8.894 13.347 0.753 1.00 56.19 166 PRO A C 1
ATOM 1357 O O . PRO A 1 166 ? -9.996 12.965 1.127 1.00 56.19 166 PRO A O 1
ATOM 1360 N N . ALA A 1 167 ? -8.450 14.576 0.994 1.00 48.94 167 ALA A N 1
ATOM 1361 C CA . ALA A 1 167 ? -9.280 15.629 1.573 1.00 48.94 167 ALA A CA 1
ATOM 1362 C C . ALA A 1 167 ? -10.528 15.989 0.721 1.00 48.94 167 ALA A C 1
ATOM 1364 O O . ALA A 1 167 ? -11.179 16.976 1.020 1.00 48.94 167 ALA A O 1
ATOM 1365 N N . ALA A 1 168 ? -10.824 15.303 -0.399 1.00 38.62 168 ALA A N 1
ATOM 1366 C CA . ALA A 1 168 ? -11.836 15.759 -1.367 1.00 38.62 168 ALA A CA 1
ATOM 1367 C C . ALA A 1 168 ? -12.435 14.701 -2.329 1.00 38.62 168 ALA A C 1
ATOM 1369 O O . ALA A 1 168 ? -13.067 15.078 -3.314 1.00 38.62 168 ALA A O 1
ATOM 1370 N N . ARG A 1 169 ? -12.279 13.388 -2.114 1.00 44.81 169 ARG A N 1
ATOM 1371 C CA . ARG A 1 169 ? -13.023 12.375 -2.902 1.00 44.81 169 ARG A CA 1
ATOM 1372 C C . ARG A 1 169 ? -13.722 11.377 -1.998 1.00 44.81 169 ARG A C 1
ATOM 1374 O O . ARG A 1 169 ? -13.268 10.259 -1.809 1.00 44.81 169 ARG A O 1
ATOM 1381 N N . LEU A 1 170 ? -14.886 11.801 -1.546 1.00 44.78 170 LEU A N 1
ATOM 1382 C CA . LEU A 1 170 ? -16.074 10.959 -1.536 1.00 44.78 170 LEU A CA 1
ATOM 1383 C C . LEU A 1 170 ? -17.079 11.680 -2.438 1.00 44.78 170 LEU A C 1
ATOM 1385 O O . LEU A 1 170 ? -16.919 12.878 -2.690 1.00 44.78 170 LEU A O 1
ATOM 1389 N N . ARG A 1 171 ? -18.043 10.962 -3.012 1.00 42.03 171 ARG A N 1
ATOM 1390 C CA . ARG A 1 171 ? -19.034 11.488 -3.965 1.00 42.03 171 ARG A CA 1
ATOM 1391 C C . ARG A 1 171 ? -19.812 12.669 -3.351 1.00 42.03 171 ARG A C 1
ATOM 1393 O O . ARG A 1 171 ? -20.885 12.504 -2.787 1.00 42.03 171 ARG A O 1
ATOM 1400 N N . GLY A 1 172 ? -19.241 13.869 -3.484 1.00 41.22 172 GLY A N 1
ATOM 1401 C CA . GLY A 1 172 ? -19.695 15.124 -2.897 1.00 41.22 172 GLY A CA 1
ATOM 1402 C C . GLY A 1 172 ? -18.834 15.604 -1.722 1.00 41.22 172 GLY A C 1
ATOM 1403 O O . GLY A 1 172 ? -19.144 15.277 -0.595 1.00 41.22 172 GLY A O 1
ATOM 1404 N N . ASN A 1 173 ? -17.869 16.493 -1.971 1.00 44.66 173 ASN A N 1
ATOM 1405 C CA . ASN A 1 173 ? -17.438 17.575 -1.062 1.00 44.66 173 ASN A CA 1
ATOM 1406 C C . ASN A 1 173 ? -17.158 17.266 0.429 1.00 44.66 173 ASN A C 1
ATOM 1408 O O . ASN A 1 173 ? -17.298 18.156 1.269 1.00 44.66 173 ASN A O 1
ATOM 1412 N N . VAL A 1 174 ? -16.692 16.069 0.783 1.00 52.00 174 VAL A N 1
ATOM 1413 C CA . VAL A 1 174 ? -16.247 15.799 2.159 1.00 52.00 174 VAL A CA 1
ATOM 1414 C C . VAL A 1 174 ? -14.817 16.334 2.335 1.00 52.00 174 VAL A C 1
ATOM 1416 O O . VAL A 1 174 ? -13.845 15.592 2.274 1.00 52.00 174 VAL A O 1
ATOM 1419 N N . THR A 1 175 ? -14.685 17.655 2.512 1.00 54.53 175 THR A N 1
ATOM 1420 C CA . THR A 1 175 ? -13.438 18.332 2.942 1.00 54.53 175 THR A CA 1
ATOM 1421 C C . THR A 1 175 ? -13.219 18.280 4.449 1.00 54.53 175 THR A C 1
ATOM 1423 O O . THR A 1 175 ? -12.278 18.871 4.987 1.00 54.53 175 THR A O 1
ATOM 1426 N N . ARG A 1 176 ? -14.116 17.589 5.154 1.00 61.25 176 ARG A N 1
ATOM 1427 C CA . ARG A 1 176 ? -14.147 17.517 6.605 1.00 61.25 176 ARG A CA 1
ATOM 1428 C C . ARG A 1 176 ? -14.472 16.110 7.062 1.00 61.25 176 ARG A C 1
ATOM 1430 O O . ARG A 1 176 ? -15.393 15.493 6.546 1.00 61.25 176 ARG A O 1
ATOM 1437 N N . CYS A 1 177 ? -13.762 15.647 8.076 1.00 70.38 177 CYS A N 1
ATOM 1438 C CA . CYS A 1 177 ? -14.070 14.405 8.769 1.00 70.38 177 CYS A CA 1
ATOM 1439 C C . CYS A 1 177 ? -15.526 14.428 9.295 1.00 70.38 177 CYS A C 1
ATOM 1441 O O . CYS A 1 177 ? -16.049 15.518 9.546 1.00 70.38 177 CYS A O 1
ATOM 1443 N N . PRO A 1 178 ? -16.203 13.283 9.526 1.00 66.81 178 PRO A N 1
ATOM 1444 C CA . PRO A 1 178 ? -17.489 13.231 10.234 1.00 66.81 178 PRO A CA 1
ATOM 1445 C C . PRO A 1 178 ? -17.564 14.095 11.511 1.00 66.81 178 PRO A C 1
ATOM 1447 O O . PRO A 1 178 ? -18.600 14.707 11.784 1.00 66.81 178 PRO A O 1
ATOM 1450 N N . CYS A 1 179 ? -16.455 14.224 12.253 1.00 70.31 179 CYS A N 1
ATOM 1451 C CA . CYS A 1 179 ? -16.336 15.093 13.433 1.00 70.31 179 CYS A CA 1
ATOM 1452 C C . CYS A 1 179 ? -16.236 16.603 13.105 1.00 70.31 179 CYS A C 1
ATOM 1454 O O . CYS A 1 179 ? -16.161 17.436 14.000 1.00 70.31 179 CYS A O 1
ATOM 1456 N N . SER A 1 180 ? -16.293 16.976 11.827 1.00 67.88 180 SER A N 1
ATOM 1457 C CA . SER A 1 180 ? -16.185 18.328 11.258 1.00 67.88 180 SER A CA 1
ATOM 1458 C C . SER A 1 180 ? -14.780 18.950 11.220 1.00 67.88 180 SER A C 1
ATOM 1460 O O . SER A 1 180 ? -14.665 20.102 10.788 1.00 67.88 180 SER A O 1
ATOM 1462 N N . ALA A 1 181 ? -13.728 18.213 11.596 1.00 69.31 181 ALA A N 1
ATOM 1463 C CA . ALA A 1 181 ? -12.338 18.648 11.437 1.00 69.31 181 ALA A CA 1
ATOM 1464 C C . ALA A 1 181 ? -11.970 18.795 9.953 1.00 69.31 181 ALA A C 1
ATOM 1466 O O . ALA A 1 181 ? -12.332 17.944 9.138 1.00 69.31 181 ALA A O 1
ATOM 1467 N N . ALA A 1 182 ? -11.266 19.874 9.601 1.00 66.31 182 ALA A N 1
ATOM 1468 C CA . ALA A 1 182 ? -10.724 20.046 8.257 1.00 66.31 182 ALA A CA 1
ATOM 1469 C C . ALA A 1 182 ? -9.663 18.972 8.009 1.00 66.31 182 ALA A C 1
ATOM 1471 O O . ALA A 1 182 ? -8.728 18.842 8.794 1.00 66.31 182 ALA A O 1
ATOM 1472 N N . MET A 1 183 ? -9.814 18.207 6.932 1.00 62.81 183 MET A N 1
ATOM 1473 C CA . MET A 1 183 ? -8.837 17.181 6.586 1.00 62.81 183 MET A CA 1
ATOM 1474 C C . MET A 1 183 ? -7.833 17.761 5.597 1.00 62.81 183 MET A C 1
ATOM 1476 O O . MET A 1 183 ? -8.211 18.254 4.534 1.00 62.81 183 MET A O 1
ATOM 1480 N N . ILE A 1 184 ? -6.548 17.698 5.937 1.00 58.78 184 ILE A N 1
ATOM 1481 C CA . ILE A 1 184 ? -5.461 17.897 4.971 1.00 58.78 184 ILE A CA 1
ATOM 1482 C C . ILE A 1 184 ? -5.259 16.559 4.234 1.00 58.78 184 ILE A C 1
ATOM 1484 O O . ILE A 1 184 ? -5.726 15.511 4.684 1.00 58.78 184 ILE A O 1
ATOM 1488 N N . ARG A 1 185 ? -4.626 16.565 3.051 1.00 56.72 185 ARG A N 1
ATOM 1489 C CA . ARG A 1 185 ? -4.306 15.319 2.331 1.00 56.72 185 ARG A CA 1
ATOM 1490 C C . ARG A 1 185 ? -3.593 14.338 3.270 1.00 56.72 185 ARG A C 1
ATOM 1492 O O . ARG A 1 185 ? -2.518 14.660 3.762 1.00 56.72 185 ARG A O 1
ATOM 1499 N N . GLY A 1 186 ? -4.156 13.140 3.433 1.00 60.19 186 GLY A N 1
ATOM 1500 C CA . GLY A 1 186 ? -3.483 12.046 4.125 1.00 60.19 186 GLY A CA 1
ATOM 1501 C C . GLY A 1 186 ? -3.601 12.036 5.656 1.00 60.19 186 GLY A C 1
ATOM 1502 O O . GLY A 1 186 ? -2.661 11.630 6.335 1.00 60.19 186 GLY A O 1
ATOM 1503 N N . ASP A 1 187 ? -4.735 12.457 6.216 1.00 74.75 187 ASP A N 1
ATOM 1504 C CA . ASP A 1 187 ? -4.961 12.430 7.668 1.00 74.75 187 ASP A CA 1
ATOM 1505 C C . ASP A 1 187 ? -5.613 11.116 8.149 1.00 74.75 187 ASP A C 1
ATOM 1507 O O . ASP A 1 187 ? -6.720 11.074 8.699 1.00 74.75 187 ASP A O 1
ATOM 1511 N N . ARG A 1 188 ? -4.946 9.992 7.859 1.00 86.00 188 ARG A N 1
ATOM 1512 C CA . ARG A 1 188 ? -5.452 8.657 8.215 1.00 86.00 188 ARG A CA 1
ATOM 1513 C C . ARG A 1 188 ? -5.527 8.413 9.720 1.00 86.00 188 ARG A C 1
ATOM 1515 O O . ARG A 1 188 ? -6.434 7.714 10.156 1.00 86.00 188 ARG A O 1
ATOM 1522 N N . ILE A 1 189 ? -4.611 8.985 10.506 1.00 87.44 189 ILE A N 1
ATOM 1523 C CA . ILE A 1 189 ? -4.616 8.848 11.970 1.00 87.44 189 ILE A CA 1
ATOM 1524 C C . ILE A 1 189 ? -5.890 9.462 12.532 1.00 87.44 189 ILE A C 1
ATOM 1526 O O . ILE A 1 189 ? -6.603 8.805 13.293 1.00 87.44 189 ILE A O 1
ATOM 1530 N N . HIS A 1 190 ? -6.224 10.676 12.096 1.00 85.19 190 HIS A N 1
ATOM 1531 C CA . HIS A 1 190 ? -7.464 11.295 12.508 1.00 85.19 190 HIS A CA 1
ATOM 1532 C C . HIS A 1 190 ? -8.670 10.447 12.097 1.00 85.19 190 HIS A C 1
ATOM 1534 O O . HIS A 1 190 ? -9.471 10.065 12.945 1.00 85.19 190 HIS A O 1
ATOM 1540 N N . LEU A 1 191 ? -8.792 10.100 10.814 1.00 81.62 191 LEU A N 1
ATOM 1541 C CA . LEU A 1 191 ? -9.992 9.435 10.302 1.00 81.62 191 LEU A CA 1
ATOM 1542 C C . LEU A 1 191 ? -10.207 8.024 10.870 1.00 81.62 191 LEU A C 1
ATOM 1544 O O . LEU A 1 191 ? -11.350 7.648 11.122 1.00 81.62 191 LEU A O 1
ATOM 1548 N N . PHE A 1 192 ? -9.132 7.264 11.090 1.00 88.31 192 PHE A N 1
ATOM 1549 C CA . PHE A 1 192 ? -9.205 5.839 11.427 1.00 88.31 192 PHE A CA 1
ATOM 1550 C C . PHE A 1 192 ? -8.794 5.488 12.856 1.00 88.31 192 PHE A C 1
ATOM 1552 O O . PHE A 1 192 ? -8.786 4.308 13.206 1.00 88.31 192 PHE A O 1
ATOM 1559 N N . TRP A 1 193 ? -8.436 6.475 13.681 1.00 91.12 193 TRP A N 1
ATOM 1560 C CA . TRP A 1 193 ? -8.049 6.216 15.068 1.00 91.12 193 TRP A CA 1
ATOM 1561 C C . TRP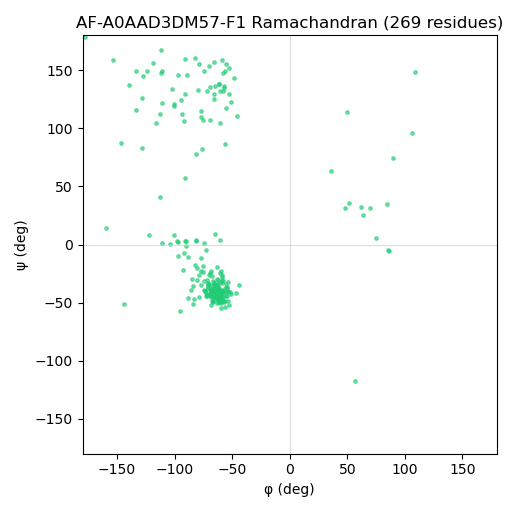 A 1 193 ? -8.494 7.305 16.046 1.00 91.12 193 TRP A C 1
ATOM 1563 O O . TRP A 1 193 ? -9.122 7.006 17.058 1.00 91.12 193 TRP A O 1
ATOM 1573 N N . GLU A 1 194 ? -8.204 8.576 15.759 1.00 88.69 194 GLU A N 1
ATOM 1574 C CA . GLU A 1 194 ? -8.405 9.650 16.744 1.00 88.69 194 GLU A CA 1
ATOM 1575 C C . GLU A 1 194 ? -9.765 10.344 16.663 1.00 88.69 194 GLU A C 1
ATOM 1577 O O . GLU A 1 194 ? -10.184 10.951 17.649 1.00 88.69 194 GLU A O 1
ATOM 1582 N N . CYS A 1 195 ? -10.454 10.289 15.525 1.00 86.44 195 CYS A N 1
ATOM 1583 C CA . CYS A 1 195 ? -11.777 10.878 15.346 1.00 86.44 195 CYS A CA 1
ATOM 1584 C C . CYS A 1 195 ? -12.766 10.299 16.361 1.00 86.44 195 CYS A C 1
ATOM 1586 O O . CYS A 1 195 ? -12.705 9.123 16.703 1.00 86.44 195 CYS A O 1
ATOM 1588 N N . THR A 1 196 ? -13.735 11.101 16.799 1.00 86.31 196 THR A N 1
ATOM 1589 C CA . THR A 1 196 ? -14.794 10.656 17.716 1.00 86.31 196 THR A CA 1
ATOM 1590 C C . THR A 1 196 ? -15.546 9.425 17.206 1.00 86.31 196 THR A C 1
ATOM 1592 O O . THR A 1 196 ? -15.849 8.535 17.990 1.00 86.31 196 THR A O 1
ATOM 1595 N N . VAL A 1 197 ? -15.787 9.330 15.894 1.00 84.44 197 VAL A N 1
ATOM 1596 C CA . VAL A 1 197 ? -16.411 8.152 15.266 1.00 84.44 197 VAL A CA 1
ATOM 1597 C C . VAL A 1 197 ? -15.483 6.936 15.309 1.00 84.44 197 VAL A C 1
ATOM 1599 O O . VAL A 1 197 ? -15.937 5.834 15.603 1.00 84.44 197 VAL A O 1
ATOM 1602 N N . ALA A 1 198 ? -14.185 7.134 15.061 1.00 89.00 198 ALA A N 1
ATOM 1603 C CA . ALA A 1 198 ? -13.191 6.066 15.143 1.00 89.00 198 ALA A CA 1
ATOM 1604 C C . ALA A 1 198 ? -13.037 5.543 16.574 1.00 89.00 198 ALA A C 1
ATOM 1606 O O . ALA A 1 198 ? -13.061 4.335 16.781 1.00 89.00 198 ALA A O 1
ATOM 1607 N N . ARG A 1 199 ? -12.975 6.440 17.564 1.00 90.44 199 ARG A N 1
ATOM 1608 C CA . ARG A 1 199 ? -12.945 6.068 18.984 1.00 90.44 199 ARG A CA 1
ATOM 1609 C C . ARG A 1 199 ? -14.186 5.282 19.381 1.00 90.44 199 ARG A C 1
ATOM 1611 O O . ARG A 1 199 ? -14.033 4.205 19.931 1.00 90.44 199 ARG A O 1
ATOM 1618 N N . ALA A 1 200 ? -15.379 5.753 19.013 1.00 90.44 200 ALA A N 1
ATOM 1619 C CA . ALA A 1 200 ? -16.623 5.047 19.313 1.00 90.44 200 ALA A CA 1
ATOM 1620 C C . ALA A 1 200 ? -16.649 3.623 18.725 1.00 90.44 200 ALA A C 1
ATOM 1622 O O . ALA A 1 200 ? -17.073 2.687 19.398 1.00 90.44 200 ALA A O 1
ATOM 1623 N N . LEU A 1 201 ? -16.157 3.438 17.493 1.00 91.00 201 LEU A N 1
ATOM 1624 C CA . LEU A 1 201 ? -16.014 2.106 16.903 1.00 91.00 201 LEU A CA 1
ATOM 1625 C C . LEU A 1 201 ? -14.988 1.253 17.662 1.00 91.00 201 LEU A C 1
ATOM 1627 O O . LEU A 1 201 ? -15.256 0.089 17.936 1.00 91.00 201 LEU A O 1
ATOM 1631 N N . CYS A 1 202 ? -13.827 1.814 18.009 1.00 91.06 202 CYS A N 1
ATOM 1632 C CA . CYS A 1 202 ? -12.808 1.106 18.783 1.00 91.06 202 CYS A CA 1
ATOM 1633 C C . CYS A 1 202 ? -13.309 0.711 20.177 1.00 91.06 202 CYS A C 1
ATOM 1635 O O . CYS A 1 202 ? -12.995 -0.381 20.633 1.00 91.06 202 CYS A O 1
ATOM 1637 N N . ASP A 1 203 ? -14.095 1.558 20.836 1.00 90.56 203 ASP A N 1
ATOM 1638 C CA . ASP A 1 203 ? -14.670 1.275 22.152 1.00 90.56 203 ASP A CA 1
ATOM 1639 C C . ASP A 1 203 ? -15.719 0.162 22.066 1.00 90.56 203 ASP A C 1
ATOM 1641 O O . ASP A 1 203 ? -15.699 -0.760 22.879 1.00 90.56 203 ASP A O 1
ATOM 1645 N N . MET A 1 204 ? -16.556 0.171 21.021 1.00 91.69 204 MET A N 1
ATOM 1646 C CA . MET A 1 204 ? -17.464 -0.942 20.729 1.00 91.69 204 MET A CA 1
ATOM 1647 C C . MET A 1 204 ? -16.691 -2.242 20.470 1.00 91.69 204 MET A C 1
ATOM 1649 O O . MET A 1 204 ? -17.020 -3.274 21.038 1.00 91.69 204 MET A O 1
ATOM 1653 N N . LEU A 1 205 ? -15.628 -2.208 19.659 1.00 92.00 205 LEU A N 1
ATOM 1654 C CA . LEU A 1 205 ? -14.808 -3.396 19.404 1.00 92.00 205 LEU A CA 1
ATOM 1655 C C . LEU A 1 205 ? -14.117 -3.909 20.673 1.00 92.00 205 LEU A C 1
ATOM 1657 O O . LEU A 1 205 ? -14.046 -5.115 20.868 1.00 92.00 205 LEU A O 1
ATOM 1661 N N . ARG A 1 206 ? -13.623 -3.024 21.548 1.00 90.69 206 ARG A N 1
ATOM 1662 C CA . ARG A 1 206 ? -13.040 -3.418 22.843 1.00 90.69 206 ARG A CA 1
ATOM 1663 C C . ARG A 1 206 ? -14.060 -4.122 23.727 1.00 90.69 206 ARG A C 1
ATOM 1665 O O . ARG A 1 206 ? -13.729 -5.134 24.331 1.00 90.69 206 ARG A O 1
ATOM 1672 N N . PHE A 1 207 ? -15.287 -3.608 23.764 1.00 87.94 207 PHE A N 1
ATOM 1673 C CA . PHE A 1 207 ? -16.373 -4.231 24.509 1.00 87.94 207 PHE A CA 1
ATOM 1674 C C . PHE A 1 207 ? -16.665 -5.653 24.002 1.00 87.94 207 PHE A C 1
ATOM 1676 O O . PHE A 1 207 ? -16.718 -6.584 24.798 1.00 87.94 207 PHE A O 1
ATOM 1683 N N . GLU A 1 208 ? -16.764 -5.839 22.682 1.00 89.25 208 GLU A N 1
ATOM 1684 C CA . GLU A 1 208 ? -17.061 -7.145 22.069 1.00 89.25 208 GLU A CA 1
ATOM 1685 C C . GLU A 1 208 ? -15.906 -8.154 22.173 1.00 89.25 208 GLU A C 1
ATOM 1687 O O . GLU A 1 208 ? -16.126 -9.358 22.280 1.00 89.25 208 GLU A O 1
ATOM 1692 N N . VAL A 1 209 ? -14.657 -7.683 22.129 1.00 86.81 209 VAL A N 1
ATOM 1693 C CA . VAL A 1 209 ? -13.472 -8.547 22.243 1.00 86.81 209 VAL A CA 1
ATOM 1694 C C . VAL A 1 209 ? -13.207 -8.966 23.700 1.00 86.81 209 VAL A C 1
ATOM 1696 O O . VAL A 1 209 ? -12.600 -10.011 23.941 1.00 86.81 209 VAL A O 1
ATOM 1699 N N . GLY A 1 210 ? -13.703 -8.189 24.664 1.00 82.94 210 GLY A N 1
ATOM 1700 C CA . GLY A 1 210 ? -13.608 -8.452 26.097 1.00 82.94 210 GLY A CA 1
ATOM 1701 C C . GLY A 1 210 ? -12.644 -7.508 26.821 1.00 82.94 210 GLY A C 1
ATOM 1702 O O . GLY A 1 210 ? -11.627 -7.078 26.277 1.00 82.94 210 GLY A O 1
ATOM 1703 N N . GLU A 1 211 ? -12.947 -7.223 28.092 1.00 73.81 211 GLU A N 1
ATOM 1704 C CA . GLU A 1 211 ? -12.279 -6.189 28.907 1.00 73.81 211 GLU A CA 1
ATOM 1705 C C . GLU A 1 211 ? -10.765 -6.394 29.095 1.00 73.81 211 GLU A C 1
ATOM 1707 O O . GLU A 1 211 ? -10.036 -5.433 29.327 1.00 73.81 211 GLU A O 1
ATOM 1712 N N . ASN A 1 212 ? -10.271 -7.627 28.949 1.00 72.38 212 ASN A N 1
ATOM 1713 C CA . ASN A 1 212 ? -8.859 -7.968 29.159 1.00 72.38 212 ASN A CA 1
ATOM 1714 C C . ASN A 1 212 ? -7.988 -7.852 27.900 1.00 72.38 212 ASN A C 1
ATOM 1716 O O . ASN A 1 212 ? -6.804 -8.193 27.940 1.00 72.38 212 ASN A O 1
ATOM 1720 N N . VAL A 1 213 ? -8.550 -7.414 26.772 1.00 80.25 213 VAL A N 1
ATOM 1721 C CA . VAL A 1 213 ? -7.831 -7.352 25.500 1.00 80.25 213 VAL A CA 1
ATOM 1722 C C . VAL A 1 213 ? -7.636 -5.905 25.067 1.00 80.25 213 VAL A C 1
ATOM 1724 O O . VAL A 1 213 ? -8.571 -5.205 24.677 1.00 80.25 213 VAL A O 1
ATOM 1727 N N . GLU A 1 214 ? -6.383 -5.455 25.075 1.00 84.00 214 GLU A N 1
ATOM 1728 C CA . GLU A 1 214 ? -6.048 -4.117 24.603 1.00 84.00 214 GLU A CA 1
ATOM 1729 C C . GLU A 1 214 ? -6.080 -4.054 23.068 1.00 84.00 214 GLU A C 1
ATOM 1731 O O . GLU A 1 214 ? -5.196 -4.558 22.374 1.00 84.00 214 GLU A O 1
ATOM 1736 N N . LEU A 1 215 ? -7.110 -3.403 22.522 1.00 89.94 215 LEU A N 1
ATOM 1737 C CA . LEU A 1 215 ? -7.192 -3.133 21.090 1.00 89.94 215 LEU A CA 1
ATOM 1738 C C . LEU A 1 215 ? -6.283 -1.961 20.694 1.00 89.94 215 LEU A C 1
ATOM 1740 O O . LEU A 1 215 ? -6.548 -0.802 21.043 1.00 89.94 215 LEU A O 1
ATOM 1744 N N . THR A 1 216 ? -5.268 -2.261 19.885 1.00 93.00 216 THR A N 1
ATOM 1745 C CA . THR A 1 216 ? -4.293 -1.289 19.370 1.00 93.00 216 THR A CA 1
ATOM 1746 C C . THR A 1 216 ? -4.420 -1.072 17.857 1.00 93.00 216 THR A C 1
ATOM 1748 O O . THR A 1 216 ? -5.052 -1.853 17.137 1.00 93.00 216 THR A O 1
ATOM 1751 N N . LYS A 1 217 ? -3.755 -0.027 17.338 1.00 94.31 217 LYS A N 1
ATOM 1752 C CA . LYS A 1 217 ? -3.626 0.202 15.887 1.00 94.31 217 LYS A CA 1
ATOM 1753 C C . LYS A 1 217 ? -3.003 -0.996 15.189 1.00 94.31 217 LYS A C 1
ATOM 1755 O O . LYS A 1 217 ? -3.421 -1.334 14.092 1.00 94.31 217 LYS A O 1
ATOM 1760 N N . VAL A 1 218 ? -2.031 -1.656 15.814 1.00 95.12 218 VAL A N 1
ATOM 1761 C CA . VAL A 1 218 ? -1.392 -2.851 15.252 1.00 95.12 218 VAL A CA 1
ATOM 1762 C C . VAL A 1 218 ? -2.432 -3.931 14.975 1.00 95.12 218 VAL A C 1
ATOM 1764 O O . VAL A 1 218 ? -2.398 -4.548 13.911 1.00 95.12 218 VAL A O 1
ATOM 1767 N N . ASN A 1 219 ? -3.402 -4.104 15.874 1.00 94.75 219 ASN A N 1
ATOM 1768 C CA . ASN A 1 219 ? -4.438 -5.101 15.670 1.00 94.75 219 ASN A CA 1
ATOM 1769 C C . ASN A 1 219 ? -5.331 -4.754 14.483 1.00 94.75 219 ASN A C 1
ATOM 1771 O O . ASN A 1 219 ? -5.530 -5.580 13.594 1.00 94.75 219 ASN A O 1
ATOM 1775 N N . LEU A 1 220 ? -5.829 -3.518 14.442 1.00 94.25 220 LEU A N 1
ATOM 1776 C CA . LEU A 1 220 ? -6.816 -3.107 13.451 1.00 94.25 220 LEU A CA 1
ATOM 1777 C C . LEU A 1 220 ? -6.202 -2.811 12.072 1.00 94.25 220 LEU A C 1
ATOM 1779 O O . LEU A 1 220 ? -6.727 -3.245 11.052 1.00 94.25 220 LEU A O 1
ATOM 1783 N N . TRP A 1 221 ? -5.093 -2.073 12.036 1.00 95.38 221 TRP A N 1
ATOM 1784 C CA . TRP A 1 221 ? -4.462 -1.572 10.812 1.00 95.38 221 TRP A CA 1
ATOM 1785 C C . TRP A 1 221 ? -3.539 -2.604 10.156 1.00 95.38 221 TRP A C 1
ATOM 1787 O O . TRP A 1 221 ? -3.470 -2.658 8.931 1.00 95.38 221 TRP A O 1
ATOM 1797 N N . LEU A 1 222 ? -2.832 -3.427 10.942 1.00 96.19 222 LEU A N 1
ATOM 1798 C CA . LEU A 1 222 ? -1.930 -4.459 10.406 1.00 96.19 222 LEU A CA 1
ATOM 1799 C C . LEU A 1 222 ? -2.574 -5.851 10.348 1.00 96.19 222 LEU A C 1
ATOM 1801 O O . LEU A 1 222 ? -1.899 -6.807 9.967 1.00 96.19 222 LEU A O 1
ATOM 1805 N N . GLY A 1 223 ? -3.858 -5.974 10.708 1.00 94.31 223 GLY A N 1
ATOM 1806 C CA . GLY A 1 223 ? -4.593 -7.242 10.672 1.00 94.31 223 GLY A CA 1
ATOM 1807 C C . GLY A 1 223 ? -4.008 -8.303 11.605 1.00 94.31 223 GLY A C 1
ATOM 1808 O O . GLY A 1 223 ? -4.016 -9.486 11.269 1.00 94.31 223 GLY A O 1
ATOM 1809 N N . ILE A 1 224 ? -3.437 -7.882 12.739 1.00 94.62 224 ILE A N 1
ATOM 1810 C CA . ILE A 1 224 ? -2.844 -8.786 13.730 1.00 94.62 224 ILE A CA 1
ATOM 1811 C C . ILE A 1 224 ? -3.904 -9.104 14.793 1.00 94.62 224 ILE A C 1
ATOM 1813 O O . ILE A 1 224 ? -4.280 -8.208 15.551 1.00 94.62 224 ILE A O 1
ATOM 1817 N N . PRO A 1 225 ? -4.406 -10.347 14.882 1.00 94.25 225 PRO A N 1
ATOM 1818 C CA . PRO A 1 225 ? -5.447 -10.671 15.845 1.00 94.25 225 PRO A CA 1
ATOM 1819 C C . PRO A 1 225 ? -4.951 -10.448 17.278 1.00 94.25 225 PRO A C 1
ATOM 1821 O O . PRO A 1 225 ? -3.810 -10.798 17.596 1.00 94.25 225 PRO A O 1
ATOM 1824 N N . PRO A 1 226 ? -5.786 -9.873 18.156 1.00 92.25 226 PRO A N 1
ATOM 1825 C CA . PRO A 1 226 ? -5.555 -9.948 19.586 1.00 92.25 226 PRO A CA 1
ATOM 1826 C C . PRO A 1 226 ? -5.504 -11.404 20.073 1.00 92.25 226 PRO A C 1
ATOM 1828 O O . PRO A 1 226 ? -6.021 -12.317 19.421 1.00 92.25 226 PRO A O 1
ATOM 1831 N N . LEU A 1 227 ? -4.879 -11.623 21.232 1.00 87.38 227 LEU A N 1
ATOM 1832 C CA . LEU A 1 227 ? -4.750 -12.958 21.819 1.00 87.38 227 LEU A CA 1
ATOM 1833 C C . LEU A 1 227 ? -6.129 -13.602 22.018 1.00 87.38 227 LEU A C 1
ATOM 1835 O O . LEU A 1 227 ? -7.056 -12.966 22.509 1.00 87.38 227 LEU A O 1
ATOM 1839 N N . GLY A 1 228 ? -6.251 -14.872 21.632 1.00 87.56 228 GLY A N 1
ATOM 1840 C CA . GLY A 1 228 ? -7.498 -15.633 21.751 1.00 87.56 228 GLY A CA 1
ATOM 1841 C C . GLY A 1 228 ? -8.473 -15.475 20.579 1.00 87.56 228 GLY A C 1
ATOM 1842 O O . GLY A 1 228 ? -9.456 -16.210 20.529 1.00 87.56 228 GLY A O 1
ATOM 1843 N N . ILE A 1 229 ? -8.199 -14.598 19.604 1.00 91.12 229 ILE A N 1
ATOM 1844 C CA . ILE A 1 229 ? -9.044 -14.442 18.412 1.00 91.12 229 ILE A CA 1
ATOM 1845 C C . ILE A 1 229 ? -8.416 -15.138 17.207 1.00 91.12 229 ILE A C 1
ATOM 1847 O O . ILE A 1 229 ? -7.236 -14.973 16.896 1.00 91.12 229 ILE A O 1
ATOM 1851 N N . HIS A 1 230 ? -9.229 -15.897 16.474 1.00 93.12 230 HIS A N 1
ATOM 1852 C CA . HIS A 1 230 ? -8.790 -16.559 15.253 1.00 93.12 230 HIS A CA 1
ATOM 1853 C C . HIS A 1 230 ? -8.507 -15.551 14.124 1.00 93.12 230 HIS A C 1
ATOM 1855 O O . HIS A 1 230 ? -9.326 -14.675 13.840 1.00 93.12 230 HIS A O 1
ATOM 1861 N N . THR A 1 231 ? -7.391 -15.727 13.408 1.00 94.25 231 THR A N 1
ATOM 1862 C CA . THR A 1 231 ? -6.933 -14.797 12.360 1.00 94.25 231 THR A CA 1
ATOM 1863 C C . THR A 1 231 ? -7.986 -14.527 11.288 1.00 94.25 231 THR A C 1
ATOM 1865 O O . THR A 1 231 ? -8.205 -13.373 10.953 1.00 94.25 231 THR A O 1
ATOM 1868 N N . LEU A 1 232 ? -8.689 -15.551 10.786 1.00 92.94 232 LEU A N 1
ATOM 1869 C CA . LEU A 1 232 ? -9.710 -15.351 9.740 1.00 92.94 232 LEU A CA 1
ATOM 1870 C C . LEU A 1 232 ? -10.913 -14.528 10.220 1.00 92.94 232 LEU A C 1
ATOM 1872 O O . LEU A 1 232 ? -11.485 -13.770 9.443 1.00 92.94 232 LEU A O 1
ATOM 1876 N N . VAL A 1 233 ? -11.300 -14.677 11.490 1.00 93.19 233 VAL A N 1
ATOM 1877 C CA . VAL A 1 233 ? -12.387 -13.878 12.076 1.00 93.19 233 VAL A CA 1
ATOM 1878 C C . VAL A 1 233 ? -11.924 -12.433 12.191 1.00 93.19 233 VAL A C 1
ATOM 1880 O O . VAL A 1 233 ? -12.636 -11.514 11.799 1.00 93.19 233 VAL A O 1
ATOM 1883 N N . TRP A 1 234 ? -10.694 -12.238 12.661 1.00 95.50 234 TRP A N 1
ATOM 1884 C CA . TRP A 1 234 ? -10.123 -10.910 12.805 1.00 95.50 234 TRP A CA 1
ATOM 1885 C C . TRP A 1 234 ? -9.900 -10.199 11.469 1.00 95.50 234 TRP A C 1
ATOM 1887 O O . TRP A 1 234 ? -10.208 -9.020 11.353 1.00 95.50 234 TRP A O 1
ATOM 1897 N N . ASP A 1 235 ? -9.454 -10.918 10.439 1.00 95.31 235 ASP A N 1
ATOM 1898 C CA . ASP A 1 235 ? -9.347 -10.408 9.071 1.00 95.31 235 ASP A CA 1
ATOM 1899 C C . ASP A 1 235 ? -10.692 -9.816 8.609 1.00 95.31 235 ASP A C 1
ATOM 1901 O O . ASP A 1 235 ? -10.729 -8.737 8.011 1.00 95.31 235 ASP A O 1
ATOM 1905 N N . ILE A 1 236 ? -11.805 -10.486 8.942 1.00 94.81 236 ILE A N 1
ATOM 1906 C CA . ILE A 1 236 ? -13.147 -10.005 8.611 1.00 94.81 236 ILE A CA 1
ATOM 1907 C C . ILE A 1 236 ? -13.487 -8.732 9.402 1.00 94.81 236 ILE A C 1
ATOM 1909 O O . ILE A 1 236 ? -13.913 -7.726 8.830 1.00 94.81 236 ILE A O 1
ATOM 1913 N N . VAL A 1 237 ? -13.263 -8.756 10.717 1.00 94.75 237 VAL A N 1
ATOM 1914 C CA . VAL A 1 237 ? -13.522 -7.618 11.613 1.00 94.75 237 VAL A CA 1
ATOM 1915 C C . VAL A 1 237 ? -12.718 -6.386 11.192 1.00 94.75 237 VAL A C 1
ATOM 1917 O O . VAL A 1 237 ? -13.279 -5.296 11.100 1.00 94.75 237 VAL A O 1
ATOM 1920 N N . CYS A 1 238 ? -11.437 -6.552 10.856 1.00 95.00 238 CYS A N 1
ATOM 1921 C CA . CYS A 1 238 ? -10.568 -5.487 10.363 1.00 95.00 238 CYS A CA 1
ATOM 1922 C C . CYS A 1 238 ? -11.141 -4.809 9.119 1.00 95.00 238 CYS A C 1
ATOM 1924 O O . CYS A 1 238 ? -11.292 -3.587 9.092 1.00 95.00 238 CYS A O 1
ATOM 1926 N N . LEU A 1 239 ? -11.478 -5.588 8.089 1.00 95.50 239 LEU A N 1
ATOM 1927 C CA . LEU A 1 239 ? -11.999 -5.030 6.842 1.00 95.50 239 LEU A CA 1
ATOM 1928 C C . LEU A 1 239 ? -13.377 -4.380 7.037 1.00 95.50 239 LEU A C 1
ATOM 1930 O O . LEU A 1 239 ? -13.611 -3.289 6.515 1.00 95.50 239 LEU A O 1
ATOM 1934 N N . ALA A 1 240 ? -14.264 -4.990 7.835 1.00 94.25 240 ALA A N 1
ATOM 1935 C CA . ALA A 1 240 ? -15.561 -4.401 8.179 1.00 94.25 240 ALA A CA 1
ATOM 1936 C C . ALA A 1 240 ? -15.403 -3.055 8.888 1.00 94.25 240 ALA A C 1
ATOM 1938 O O . ALA A 1 240 ? -16.016 -2.067 8.486 1.00 94.25 240 ALA A O 1
ATOM 1939 N N . ALA A 1 241 ? -14.572 -3.011 9.929 1.00 93.50 241 ALA A N 1
ATOM 1940 C CA . ALA A 1 241 ? -14.366 -1.825 10.745 1.00 93.50 241 ALA A CA 1
ATOM 1941 C C . ALA A 1 241 ? -13.781 -0.672 9.920 1.00 93.50 241 ALA A C 1
ATOM 1943 O O . ALA A 1 241 ? -14.298 0.445 9.956 1.00 93.50 241 ALA A O 1
ATOM 1944 N N . LEU A 1 242 ? -12.750 -0.943 9.116 1.00 92.19 242 LEU A N 1
ATOM 1945 C CA . LEU A 1 242 ? -12.142 0.073 8.259 1.00 92.19 242 LEU A CA 1
ATOM 1946 C C . LEU A 1 242 ? -13.118 0.558 7.174 1.00 92.19 242 LEU A C 1
ATOM 1948 O O . LEU A 1 242 ? -13.241 1.763 6.958 1.00 92.19 242 LEU A O 1
ATOM 1952 N N . SER A 1 243 ? -13.876 -0.343 6.542 1.00 89.94 243 SER A N 1
ATOM 1953 C CA . SER A 1 243 ? -14.900 0.053 5.563 1.00 89.94 243 SER A CA 1
ATOM 1954 C C . SER A 1 243 ? -16.026 0.875 6.204 1.00 89.94 243 SER A C 1
ATOM 1956 O O . SER A 1 243 ? -16.504 1.848 5.617 1.00 89.94 243 SER A O 1
ATOM 1958 N N . ALA A 1 244 ? -16.424 0.547 7.436 1.00 87.81 244 ALA A N 1
ATOM 1959 C CA . ALA A 1 244 ? -17.430 1.301 8.177 1.00 87.81 244 ALA A CA 1
ATOM 1960 C C . ALA A 1 244 ? -16.969 2.731 8.495 1.00 87.81 244 ALA A C 1
ATOM 1962 O O . ALA A 1 244 ? -17.767 3.660 8.373 1.00 87.81 244 ALA A O 1
ATOM 1963 N N . LEU A 1 245 ? -15.694 2.932 8.845 1.00 84.88 245 LEU A N 1
ATOM 1964 C CA . LEU A 1 245 ? -15.136 4.268 9.092 1.00 84.88 245 LEU A CA 1
ATOM 1965 C C . LEU A 1 245 ? -15.075 5.118 7.822 1.00 84.88 245 LEU A C 1
ATOM 1967 O O . LEU A 1 245 ? -15.407 6.303 7.866 1.00 84.88 245 LEU A O 1
ATOM 1971 N N . GLU A 1 246 ? -14.735 4.512 6.684 1.00 79.62 246 GLU A N 1
ATOM 1972 C CA . GLU A 1 246 ? -14.779 5.192 5.387 1.00 79.62 246 GLU A CA 1
ATOM 1973 C C . GLU A 1 246 ? -16.218 5.616 5.028 1.00 79.62 246 GLU A C 1
ATOM 1975 O O . GLU A 1 246 ? -16.476 6.790 4.749 1.00 79.62 246 GLU A O 1
ATOM 1980 N N . ARG A 1 247 ? -17.187 4.692 5.112 1.00 74.69 247 ARG A N 1
ATOM 1981 C CA . ARG A 1 247 ? -18.601 4.943 4.756 1.00 74.69 247 ARG A CA 1
ATOM 1982 C C . ARG A 1 247 ? -19.341 5.829 5.759 1.00 74.69 247 ARG A C 1
ATOM 1984 O O . ARG A 1 247 ? -20.268 6.553 5.387 1.00 74.69 247 ARG A O 1
ATOM 1991 N N . GLY A 1 248 ? -18.966 5.786 7.036 1.00 61.94 248 GLY A N 1
ATOM 1992 C CA . GLY A 1 248 ? -19.541 6.624 8.090 1.00 61.94 248 GLY A CA 1
ATOM 1993 C C . GLY A 1 248 ? -19.376 8.118 7.800 1.00 61.94 248 GLY A C 1
ATOM 1994 O O . GLY A 1 248 ? -20.262 8.910 8.123 1.00 61.94 248 GLY A O 1
ATOM 1995 N N . GLY A 1 249 ? -18.300 8.501 7.101 1.00 56.94 249 GLY A N 1
ATOM 1996 C CA . GLY A 1 249 ? -18.111 9.861 6.590 1.00 56.94 249 GLY A CA 1
ATOM 1997 C C . GLY A 1 249 ? -19.128 10.272 5.525 1.00 56.94 249 GLY A C 1
ATOM 1998 O O . GLY A 1 249 ? -19.574 11.418 5.519 1.00 56.94 249 GLY A O 1
ATOM 1999 N N . GLU A 1 250 ? -19.556 9.344 4.667 1.00 53.81 250 GLU A N 1
ATOM 2000 C CA . GLU A 1 250 ? -20.478 9.632 3.561 1.00 53.81 250 GLU A CA 1
ATOM 2001 C C . GLU A 1 250 ? -21.907 9.913 4.047 1.00 53.81 250 GLU A C 1
ATOM 2003 O O . GLU A 1 250 ? -22.544 10.876 3.612 1.00 53.81 250 GLU A O 1
ATOM 2008 N N . LYS A 1 251 ? -22.426 9.104 4.983 1.00 50.38 251 LYS A N 1
ATOM 2009 C CA . LYS A 1 251 ? -23.825 9.216 5.444 1.00 50.38 251 LYS A CA 1
ATOM 2010 C C . LYS A 1 251 ? -24.084 10.469 6.286 1.00 50.38 251 LYS A C 1
ATOM 2012 O O . LYS A 1 251 ? -25.148 11.080 6.168 1.00 50.38 251 LYS A O 1
ATOM 2017 N N . VAL A 1 252 ? -23.111 10.897 7.095 1.00 50.19 252 VAL A N 1
ATOM 2018 C CA . VAL A 1 252 ? -23.234 12.113 7.921 1.00 50.19 252 VAL A CA 1
ATOM 2019 C C . VAL A 1 252 ? -23.285 13.379 7.052 1.00 50.19 252 VAL A C 1
ATOM 2021 O O . VAL A 1 252 ? -24.035 14.307 7.368 1.00 50.19 252 VAL A O 1
ATOM 2024 N N . ASP A 1 253 ? -22.555 13.421 5.933 1.00 46.16 253 ASP A N 1
ATOM 2025 C CA . ASP A 1 253 ? -22.565 14.580 5.029 1.00 46.16 253 ASP A CA 1
ATOM 2026 C C . ASP A 1 253 ? -23.896 14.707 4.256 1.00 46.16 253 ASP A C 1
ATOM 2028 O O . ASP A 1 253 ? -24.452 15.802 4.110 1.00 46.16 253 ASP A O 1
ATOM 2032 N N . VAL A 1 254 ? -24.496 13.581 3.853 1.00 45.25 254 VAL A N 1
ATOM 2033 C CA . VAL A 1 254 ? -25.824 13.551 3.206 1.00 45.25 254 VAL A CA 1
ATOM 2034 C C . VAL A 1 254 ? -26.932 14.035 4.156 1.00 45.25 254 VAL A C 1
ATOM 2036 O O . VAL A 1 254 ? -27.824 14.792 3.749 1.00 45.25 254 VAL A O 1
ATOM 2039 N N . GLN A 1 255 ? -26.864 13.675 5.441 1.00 48.41 255 GLN A N 1
ATOM 2040 C CA . GLN A 1 255 ? -27.855 14.088 6.441 1.00 48.41 255 GLN A CA 1
ATOM 2041 C C . GLN A 1 255 ? -27.754 15.586 6.792 1.00 48.41 255 GLN A C 1
ATOM 2043 O O . GLN A 1 255 ? -28.774 16.265 6.933 1.00 48.41 255 GLN A O 1
ATOM 2048 N N . LYS A 1 256 ? -26.537 16.152 6.846 1.00 48.03 256 LYS A N 1
ATOM 2049 C CA . LYS A 1 256 ? -26.336 17.605 7.030 1.00 48.03 256 LYS A CA 1
ATOM 2050 C C . LYS A 1 256 ? -26.887 18.418 5.848 1.00 48.03 256 LYS A C 1
ATOM 2052 O O . LYS A 1 256 ? -27.494 19.470 6.062 1.00 48.03 256 LYS A O 1
ATOM 2057 N N . ARG A 1 257 ? -26.758 17.927 4.608 1.00 46.38 257 ARG A N 1
ATOM 2058 C CA . ARG A 1 257 ? -27.299 18.599 3.404 1.00 46.38 257 ARG A CA 1
ATOM 2059 C C . ARG A 1 257 ? -28.826 18.612 3.350 1.00 46.38 257 ARG A C 1
ATOM 2061 O O . ARG A 1 257 ? -29.418 19.612 2.945 1.00 46.38 257 ARG A O 1
ATOM 2068 N N . THR A 1 258 ? -29.472 17.532 3.775 1.00 45.31 258 THR A N 1
ATOM 2069 C CA . THR A 1 258 ? -30.942 17.434 3.804 1.00 45.31 258 THR A CA 1
ATOM 2070 C C . THR A 1 258 ? -31.551 18.201 4.985 1.00 45.31 258 THR A C 1
ATOM 2072 O O . THR A 1 258 ? -32.580 18.858 4.818 1.00 45.31 258 THR A O 1
ATOM 2075 N N . GLY A 1 259 ? -30.874 18.241 6.140 1.00 42.78 259 GLY A N 1
ATOM 2076 C CA . GLY A 1 259 ? -31.266 19.063 7.294 1.00 42.78 259 GLY A CA 1
ATOM 2077 C C . GLY A 1 259 ? -31.080 20.576 7.090 1.00 42.78 259 GLY A C 1
ATOM 2078 O O . GLY A 1 259 ? -31.903 21.367 7.550 1.00 42.78 259 GLY A O 1
ATOM 2079 N N . GLY A 1 260 ? -30.052 20.997 6.342 1.00 39.81 260 GLY A N 1
ATOM 2080 C CA . GLY A 1 260 ? -29.804 22.411 6.020 1.00 39.81 260 GLY A CA 1
ATOM 2081 C C . GLY A 1 260 ? -30.820 23.022 5.048 1.00 39.81 260 GLY A C 1
ATOM 2082 O O . GLY A 1 260 ? -31.077 24.225 5.096 1.00 39.81 260 GLY A O 1
ATOM 2083 N N . ARG A 1 261 ? -31.456 22.202 4.200 1.00 42.03 261 ARG A N 1
ATOM 2084 C CA . ARG A 1 261 ? -32.475 22.663 3.242 1.00 42.03 261 ARG A CA 1
ATOM 2085 C C . ARG A 1 261 ? -33.845 22.898 3.891 1.00 42.03 261 ARG A C 1
ATOM 2087 O O . ARG A 1 261 ? -34.584 23.758 3.428 1.00 42.03 261 ARG A O 1
ATOM 2094 N N . LYS A 1 262 ? -34.160 22.216 5.002 1.00 41.47 262 LYS A N 1
ATOM 2095 C CA . LYS A 1 262 ? -35.405 22.436 5.768 1.00 41.47 262 LYS A CA 1
ATOM 2096 C C . LYS A 1 262 ? -35.402 23.713 6.621 1.00 41.47 262 LYS A C 1
ATOM 2098 O O . LYS A 1 262 ? -36.473 24.184 6.978 1.00 41.47 262 LYS A O 1
ATOM 2103 N N . ARG A 1 263 ? -34.239 24.312 6.918 1.00 44.12 263 ARG A N 1
ATOM 2104 C CA . ARG A 1 263 ? -34.136 25.524 7.761 1.00 44.12 263 ARG A CA 1
ATOM 2105 C C . ARG A 1 263 ? -34.198 26.865 7.009 1.00 44.12 263 ARG A C 1
ATOM 2107 O O . ARG A 1 263 ? -34.151 27.898 7.662 1.00 44.12 263 ARG A O 1
ATOM 2114 N N . ARG A 1 264 ? -34.317 26.884 5.671 1.00 42.91 264 ARG A N 1
ATOM 2115 C CA . ARG A 1 264 ? -34.397 28.137 4.876 1.00 42.91 264 ARG A CA 1
ATOM 2116 C C . ARG A 1 264 ? -35.789 28.517 4.354 1.00 42.91 264 ARG A C 1
ATOM 2118 O O . ARG A 1 264 ? -35.906 29.568 3.741 1.00 42.91 264 ARG A O 1
ATOM 2125 N N . ASN A 1 265 ? -36.833 27.733 4.633 1.00 39.34 265 ASN A N 1
ATOM 2126 C CA . ASN A 1 265 ? -38.213 28.038 4.215 1.00 39.34 265 ASN A CA 1
ATOM 2127 C C . ASN A 1 265 ? -39.139 28.361 5.401 1.00 39.34 265 ASN A C 1
ATOM 2129 O O . ASN A 1 265 ? -40.284 27.924 5.441 1.00 39.34 265 ASN A O 1
ATOM 2133 N N . GLY A 1 266 ? -38.644 29.113 6.381 1.00 46.38 266 GLY A N 1
ATOM 2134 C CA . GLY A 1 266 ? -39.470 29.699 7.434 1.00 46.38 266 GLY A CA 1
ATOM 2135 C C . GLY A 1 266 ? -39.172 31.188 7.516 1.00 46.38 266 GLY A C 1
ATOM 2136 O O . GLY A 1 266 ? -38.010 31.544 7.668 1.00 46.38 266 GLY A O 1
ATOM 2137 N N . TYR A 1 267 ? -40.218 32.008 7.422 1.00 42.12 267 TYR A N 1
ATOM 2138 C CA . TYR A 1 267 ? -40.248 33.479 7.455 1.00 42.12 267 TYR A CA 1
ATOM 2139 C C . TYR A 1 267 ? -40.098 34.209 6.113 1.00 42.12 267 TYR A C 1
ATOM 2141 O O . TYR A 1 267 ? -39.107 34.874 5.830 1.00 42.12 267 TYR A O 1
ATOM 2149 N N . LYS A 1 268 ? -41.183 34.170 5.332 1.00 43.72 268 LYS A N 1
ATOM 2150 C CA . LYS A 1 268 ? -41.757 35.373 4.708 1.00 43.72 268 LYS A CA 1
ATOM 2151 C C . LYS A 1 268 ? -43.276 35.210 4.630 1.00 43.72 268 LYS A C 1
ATOM 2153 O O . LYS A 1 268 ? -43.818 34.730 3.641 1.00 43.72 268 LYS A O 1
ATOM 2158 N N . THR A 1 269 ? -43.949 35.613 5.699 1.00 40.16 269 THR A N 1
ATOM 2159 C CA . THR A 1 269 ? -45.374 35.946 5.698 1.00 40.16 269 THR A CA 1
ATOM 2160 C C . THR A 1 269 ? -45.537 37.257 6.451 1.00 40.16 269 THR A C 1
ATOM 2162 O O . THR A 1 269 ? -45.224 37.279 7.635 1.00 40.16 269 THR A O 1
ATOM 2165 N N . ARG A 1 270 ? -45.990 38.271 5.697 1.00 36.50 270 ARG A N 1
ATOM 2166 C CA . ARG A 1 270 ? -46.834 39.427 6.061 1.00 36.50 270 ARG A CA 1
ATOM 2167 C C . ARG A 1 270 ? -46.428 40.239 7.298 1.00 36.50 270 ARG A C 1
ATOM 2169 O O . ARG A 1 270 ? -46.485 39.730 8.406 1.00 36.50 270 ARG A O 1
ATOM 2176 N N . ASP A 1 271 ? -46.041 41.493 7.083 1.00 40.16 271 ASP A N 1
ATOM 2177 C CA . ASP A 1 271 ? -46.982 42.622 6.981 1.00 40.16 271 ASP A CA 1
ATOM 2178 C C . ASP A 1 271 ? -46.444 43.671 5.996 1.00 40.16 271 ASP A C 1
ATOM 2180 O O . ASP A 1 271 ? -45.198 43.743 5.851 1.00 40.16 271 ASP A O 1
#

Sequence (271 aa):
MYQECEQIYATRILRGVLGLPDGYIPPESLRSWVTALKWMNTILLYIPMGWVLAARSVIERRVDGIIPPEKETWSRIARSVGWRIGRTVVKLPDLTVRIATHLQMSAGYDALEMKHIAFIKEARGVAEIPMTALTEFRDTLKRLWYLRWDNEHKEALWRLAVNGFPAARLRGNVTRCPCSAAMIRGDRIHLFWECTVARALCDMLRFEVGENVELTKVNLWLGIPPLGIHTLVWDIVCLAALSALERGGEKVDVQKRTGGRKRRNGYKTRD

Mean predicted aligned error: 16.06 Å

Secondary structure (DSSP, 8-state):
-HHHHHHHIIIIIIIIIT-PPTT----GGGSSHHHHHHHHHHHHTTS-HHHHHHHHHHHHTT--S-PPPHHHHHHHHHHH-EEEETTEEEEGGG--HHHHHHHHHHHHHHHHHHHHHHHHHHHHT-SS--TTHHHHHHHHHHHHHHSSS-HHHHHHHHHHHTT---TT-SSS---B-TT-PBPPTT-HHIIIIISHHHHHHHHHHHHHH-TT----HHHHHTT-PPTTS-HHHHHHHHHHHHHHHHHHHHHHHHHHHHHHHHTSSS-----

pLDDT: mean 78.46, std 15.9, range [36.5, 96.88]